Protein AF-A0A7R9Q348-F1 (afdb_monomer_lite)

pLDDT: mean 81.26, std 18.22, range [25.45, 97.25]

Foldseek 3Di:
DDADDPDDDDDDDDDQQKFQKKKKFKAADDDPDDDDDDDDPDDDDGQPRFAKDADPDQFKDQDPVDRRMIMGPGRPIDRDDYIYTDGDDPPSFKMKMWMKTHRDPVDIDTDDDPRIDIDGPPPPPPVPDDDDQDQDDPDPDDDDDDDDDDDPDDCVVCVPPQDPPPVPPDQADDKDFDFHSPDDCDDPPDDHDPQRVCCVPPSDNVVSVVVCVVVVVGTDDMD

InterPro domains:
  IPR002861 Reeler domain [PF02014] (14-122)
  IPR002861 Reeler domain [PS51019] (1-132)
  IPR002861 Reeler domain [cd08544] (8-120)
  IPR009465 Spondin, N-terminal [PF06468] (143-221)
  IPR009465 Spondin, N-terminal [PS51020] (133-223)
  IPR038678 Spondin, N-terminal domain superfamily [G3DSA:2.60.40.2130] (125-223)
  IPR042307 Reeler domain superfamily [G3DSA:2.60.40.4060] (1-124)
  IPR051418 Spondin/Thrombospondin type-1 domain-containing [PTHR11311] (10-220)

Structure (mmCIF, N/CA/C/O backbone):
data_AF-A0A7R9Q348-F1
#
_entry.id   AF-A0A7R9Q348-F1
#
loop_
_atom_site.group_PDB
_atom_site.id
_atom_site.type_symbol
_atom_site.label_atom_id
_atom_site.label_alt_id
_atom_site.label_comp_id
_atom_site.label_asym_id
_atom_site.label_entity_id
_atom_site.label_seq_id
_atom_site.pdbx_PDB_ins_code
_atom_site.Cartn_x
_atom_site.Cartn_y
_atom_site.Cartn_z
_atom_site.occupancy
_atom_site.B_iso_or_equiv
_atom_site.auth_seq_id
_atom_site.auth_comp_id
_atom_site.auth_asym_id
_atom_site.auth_atom_id
_atom_site.pdbx_PDB_model_num
ATOM 1 N N . VAL A 1 1 ? 18.815 -8.514 -20.776 1.00 39.75 1 VAL A N 1
ATOM 2 C CA . VAL A 1 1 ? 18.025 -7.292 -21.040 1.00 39.75 1 VAL A CA 1
ATOM 3 C C . VAL A 1 1 ? 17.448 -6.854 -19.715 1.00 39.75 1 VAL A C 1
ATOM 5 O O . VAL A 1 1 ? 16.708 -7.629 -19.123 1.00 39.75 1 VAL A O 1
ATOM 8 N N . VAL A 1 2 ? 17.856 -5.696 -19.201 1.00 44.56 2 VAL A N 1
ATOM 9 C CA . VAL A 1 2 ? 17.247 -5.147 -17.985 1.00 44.56 2 VAL A CA 1
ATOM 10 C C . VAL A 1 2 ? 16.119 -4.231 -18.439 1.00 44.56 2 VAL A C 1
ATOM 12 O O . VAL A 1 2 ? 16.368 -3.176 -19.017 1.00 44.56 2 VAL A O 1
ATOM 15 N N . LEU A 1 3 ? 14.882 -4.685 -18.244 1.00 40.56 3 LEU A N 1
ATOM 1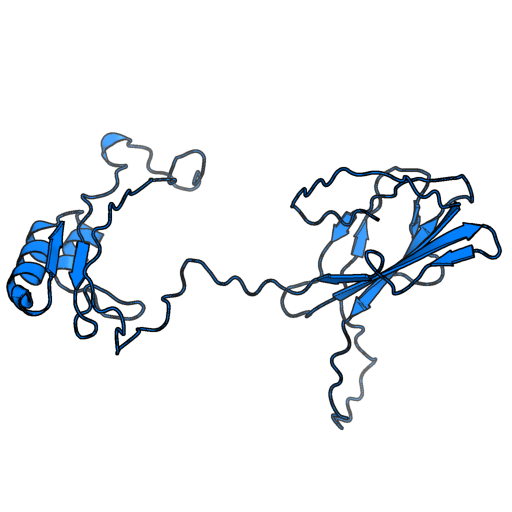6 C CA . LEU A 1 3 ? 13.692 -3.857 -18.412 1.00 40.56 3 LEU A CA 1
ATOM 17 C C . LEU A 1 3 ? 13.487 -3.119 -17.096 1.00 40.56 3 LEU A C 1
ATOM 19 O O . LEU A 1 3 ? 13.203 -3.744 -16.074 1.00 40.56 3 LEU A O 1
ATOM 23 N N . GLN A 1 4 ? 13.701 -1.811 -17.107 1.00 36.12 4 GLN A N 1
ATOM 24 C CA . GLN A 1 4 ? 13.567 -0.992 -15.914 1.00 36.12 4 GLN A CA 1
ATOM 25 C C . GLN A 1 4 ? 12.194 -0.309 -15.944 1.00 36.12 4 GLN A C 1
ATOM 27 O O . GLN A 1 4 ? 12.050 0.797 -16.453 1.00 36.12 4 GLN A O 1
ATOM 32 N N . GLY A 1 5 ? 11.178 -1.009 -15.426 1.00 38.66 5 GLY A N 1
ATOM 33 C CA . GLY A 1 5 ? 10.085 -0.338 -14.713 1.00 38.66 5 GLY A CA 1
ATOM 34 C C . GLY A 1 5 ? 10.632 0.199 -13.387 1.00 38.66 5 GLY A C 1
ATOM 35 O O . GLY A 1 5 ? 11.746 -0.167 -13.009 1.00 38.66 5 GLY A O 1
ATOM 36 N N . ASP A 1 6 ? 9.904 1.071 -12.695 1.00 40.12 6 ASP A N 1
ATOM 37 C CA . ASP A 1 6 ? 10.393 1.896 -11.572 1.00 40.12 6 ASP A CA 1
ATOM 38 C C . ASP A 1 6 ? 10.797 1.129 -10.280 1.00 40.12 6 ASP A C 1
ATOM 40 O O . ASP A 1 6 ? 10.714 1.640 -9.168 1.00 40.12 6 ASP A O 1
ATOM 44 N N . GLN A 1 7 ? 11.275 -0.113 -10.388 1.00 28.94 7 GLN A N 1
ATOM 45 C CA . GLN A 1 7 ? 11.859 -0.884 -9.299 1.00 28.94 7 GLN A CA 1
ATOM 46 C C . GLN A 1 7 ? 13.165 -1.567 -9.712 1.00 28.94 7 GLN A C 1
ATOM 48 O O . GLN A 1 7 ? 13.284 -2.263 -10.721 1.00 28.94 7 GLN A O 1
ATOM 53 N N . ARG A 1 8 ? 14.183 -1.365 -8.873 1.00 25.45 8 ARG A N 1
ATOM 54 C CA . ARG A 1 8 ? 15.543 -1.872 -9.052 1.00 25.45 8 ARG A CA 1
ATOM 55 C C . ARG A 1 8 ? 15.680 -3.210 -8.329 1.00 25.45 8 ARG A C 1
ATOM 57 O O . ARG A 1 8 ? 15.772 -3.232 -7.107 1.00 25.45 8 ARG A O 1
ATOM 64 N N . ILE A 1 9 ? 15.769 -4.313 -9.070 1.00 25.59 9 ILE A N 1
ATOM 65 C CA . ILE A 1 9 ? 16.143 -5.621 -8.511 1.00 25.59 9 ILE A CA 1
ATOM 66 C C . ILE A 1 9 ? 17.511 -6.009 -9.070 1.00 25.59 9 ILE A C 1
ATOM 68 O O . ILE A 1 9 ? 17.678 -6.181 -10.275 1.00 25.59 9 ILE A O 1
ATOM 72 N N . SER A 1 10 ? 18.506 -6.135 -8.191 1.00 26.30 10 SER A N 1
ATOM 73 C CA . SER A 1 10 ? 19.824 -6.670 -8.527 1.00 26.30 10 SER A CA 1
ATOM 74 C C . SER A 1 10 ? 19.922 -8.133 -8.098 1.00 26.30 10 SER A C 1
ATOM 76 O O . SER A 1 10 ? 19.501 -8.515 -7.008 1.00 26.30 10 SER A O 1
ATOM 78 N N . LYS A 1 11 ? 20.521 -8.966 -8.952 1.00 25.78 11 LYS A N 1
ATOM 79 C CA . LYS A 1 11 ? 20.968 -10.308 -8.575 1.00 25.78 11 LYS A CA 1
ATOM 80 C C . LYS A 1 11 ? 22.355 -10.547 -9.160 1.00 25.78 11 LYS A C 1
ATOM 82 O O . LYS A 1 11 ? 22.568 -10.364 -10.355 1.00 25.78 11 LYS A O 1
ATOM 87 N N . SER A 1 12 ? 23.301 -10.924 -8.308 1.00 35.00 12 SER A N 1
ATOM 88 C CA . SER A 1 12 ? 24.657 -11.316 -8.682 1.00 35.00 12 SER A CA 1
ATOM 89 C C . SER A 1 12 ? 24.758 -12.842 -8.763 1.00 35.00 12 SER A C 1
ATOM 91 O O . SER A 1 12 ? 24.424 -13.519 -7.795 1.00 35.00 12 SER A O 1
ATOM 93 N N . ALA A 1 13 ? 25.206 -13.371 -9.912 1.00 33.47 13 ALA A N 1
ATOM 94 C CA . ALA A 1 13 ? 26.054 -14.570 -10.040 1.00 33.47 13 ALA A CA 1
ATOM 95 C C . ALA A 1 13 ? 26.278 -14.992 -11.518 1.00 33.47 13 ALA A C 1
ATOM 97 O O . ALA A 1 13 ? 25.381 -15.498 -12.179 1.00 33.47 13 ALA A O 1
ATOM 98 N N . THR A 1 14 ? 27.523 -14.830 -11.979 1.00 44.69 14 THR A N 1
ATOM 99 C CA . THR A 1 14 ? 28.365 -15.905 -12.556 1.00 44.69 14 THR A CA 1
ATOM 100 C C . THR A 1 14 ? 28.024 -16.575 -13.905 1.00 44.69 14 THR A C 1
ATOM 102 O O . THR A 1 14 ? 28.025 -17.793 -14.000 1.00 44.69 14 THR A O 1
ATOM 105 N N . SER A 1 15 ? 27.894 -15.795 -14.978 1.00 43.28 15 SER A N 1
ATOM 106 C CA . SER A 1 15 ? 28.601 -15.955 -16.274 1.00 43.28 15 SER A CA 1
ATOM 107 C C . SER A 1 15 ? 28.107 -14.836 -17.189 1.00 43.28 15 SER A C 1
ATOM 109 O O . SER A 1 15 ? 26.921 -14.733 -17.487 1.00 43.28 15 SER A O 1
ATOM 111 N N . VAL A 1 16 ? 28.987 -13.921 -17.592 1.00 59.44 16 VAL A N 1
ATOM 112 C CA . VAL A 1 16 ? 28.556 -12.792 -18.427 1.00 59.44 16 VAL A CA 1
ATOM 113 C C . VAL A 1 16 ? 28.517 -13.257 -19.882 1.00 59.44 16 VAL A C 1
ATOM 115 O O . VAL A 1 16 ? 29.537 -13.230 -20.574 1.00 59.44 16 VAL A O 1
ATOM 118 N N . HIS A 1 17 ? 27.353 -13.735 -20.321 1.00 73.75 17 HIS A N 1
ATOM 119 C CA . HIS A 1 17 ? 27.097 -14.100 -21.713 1.00 73.75 17 HIS A CA 1
ATOM 120 C C . HIS A 1 17 ? 27.150 -12.852 -22.600 1.00 73.75 17 HIS A C 1
ATOM 122 O O . HIS A 1 17 ? 26.527 -11.832 -22.298 1.00 73.75 17 HIS A O 1
ATOM 128 N N . LYS A 1 18 ? 27.953 -12.915 -23.667 1.00 86.44 18 LYS A N 1
ATOM 129 C CA . LYS A 1 18 ? 28.172 -11.795 -24.587 1.00 86.44 18 LYS A CA 1
ATOM 130 C C . LYS A 1 18 ? 27.373 -12.005 -25.859 1.00 86.44 18 LYS A C 1
ATOM 132 O O . LYS A 1 18 ? 27.503 -13.048 -26.485 1.00 86.44 18 LYS A O 1
ATOM 137 N N . PHE A 1 19 ? 26.669 -10.974 -26.299 1.00 90.00 19 PHE A N 1
ATOM 138 C CA . PHE A 1 19 ? 25.932 -10.967 -27.559 1.00 90.00 19 PHE A CA 1
ATOM 139 C C . PHE A 1 19 ? 26.404 -9.826 -28.462 1.00 90.00 19 PHE A C 1
ATOM 141 O O . PHE A 1 19 ? 26.931 -8.819 -27.992 1.00 90.00 19 PHE A O 1
ATOM 148 N N . VAL A 1 20 ? 26.266 -9.990 -29.773 1.00 91.88 20 VAL A N 1
ATOM 149 C CA . VAL A 1 20 ? 26.643 -8.981 -30.775 1.00 91.88 20 VAL A CA 1
ATOM 150 C C . VAL A 1 20 ? 25.417 -8.276 -31.344 1.00 91.88 20 VAL A C 1
ATOM 152 O O . VAL A 1 20 ? 25.447 -7.058 -31.534 1.00 91.88 20 VAL A O 1
ATOM 155 N N . GLU A 1 21 ? 24.320 -9.009 -31.513 1.00 93.00 21 GLU A N 1
ATOM 156 C CA . GLU A 1 21 ? 23.063 -8.509 -32.069 1.00 93.00 21 GLU A CA 1
ATOM 157 C C . GLU A 1 21 ? 21.903 -8.903 -31.161 1.00 93.00 21 GLU A C 1
ATOM 159 O O . GLU A 1 21 ? 21.976 -9.882 -30.413 1.00 93.00 21 GLU A O 1
ATOM 164 N N . PHE A 1 22 ? 20.844 -8.103 -31.193 1.00 92.25 22 PHE A N 1
ATOM 165 C CA . PHE A 1 22 ? 19.619 -8.399 -30.472 1.00 92.25 22 PHE A CA 1
ATOM 166 C C . PHE A 1 22 ? 18.415 -7.753 -31.153 1.00 92.25 22 PHE A C 1
ATOM 168 O O . PHE A 1 22 ? 18.550 -6.777 -31.898 1.00 92.25 22 PHE A O 1
ATOM 175 N N . LEU A 1 23 ? 17.242 -8.286 -30.843 1.00 92.69 23 LEU A N 1
ATOM 176 C CA . LEU A 1 23 ? 15.947 -7.702 -31.149 1.00 92.69 23 LEU A CA 1
ATOM 177 C C . LEU A 1 23 ? 15.083 -7.830 -29.896 1.00 92.69 23 LEU A C 1
ATOM 179 O O . LEU A 1 23 ? 14.911 -8.934 -29.389 1.00 92.69 23 LEU A O 1
ATOM 183 N N . LEU A 1 24 ? 14.572 -6.716 -29.383 1.00 93.00 24 LEU A N 1
ATOM 184 C CA . LEU A 1 24 ? 13.618 -6.693 -28.278 1.00 93.00 24 LEU A CA 1
ATOM 185 C C . LEU A 1 24 ? 12.304 -6.120 -28.798 1.00 93.00 24 LEU A C 1
ATOM 187 O O . LEU A 1 24 ? 12.288 -5.002 -29.309 1.00 93.00 24 LEU A O 1
ATOM 191 N N . VAL A 1 25 ? 11.228 -6.885 -28.653 1.00 93.25 25 VAL A N 1
ATOM 192 C CA . VAL A 1 25 ? 9.882 -6.549 -29.130 1.00 93.25 25 VAL A CA 1
ATOM 193 C C . VAL A 1 25 ? 8.924 -6.535 -27.946 1.00 93.25 25 VAL A C 1
ATOM 195 O O . VAL A 1 25 ? 9.059 -7.366 -27.046 1.00 93.25 25 VAL A O 1
ATOM 198 N N . VAL A 1 26 ? 7.964 -5.609 -27.952 1.00 93.19 26 VAL A N 1
ATOM 199 C CA . VAL A 1 26 ? 6.818 -5.613 -27.033 1.00 93.19 26 VAL A CA 1
ATOM 200 C C . VAL A 1 26 ? 5.532 -5.850 -27.819 1.00 93.19 26 VAL A C 1
ATOM 202 O O . VAL A 1 26 ? 5.254 -5.147 -28.785 1.00 93.19 26 VAL A O 1
ATOM 205 N N . GLU A 1 27 ? 4.754 -6.854 -27.442 1.00 91.06 27 GLU A N 1
ATOM 206 C CA . GLU A 1 27 ? 3.512 -7.231 -28.127 1.00 91.06 27 GLU A CA 1
ATOM 207 C C . GLU A 1 27 ? 2.378 -7.441 -27.109 1.00 91.06 27 GLU A C 1
ATOM 209 O O . GLU A 1 27 ? 2.658 -7.686 -25.930 1.00 91.06 27 GLU A O 1
ATOM 214 N N . PRO A 1 28 ? 1.098 -7.318 -27.508 1.00 91.06 28 PRO A N 1
ATOM 215 C CA . PRO A 1 28 ? -0.005 -7.627 -26.604 1.00 91.06 28 PRO A CA 1
ATOM 216 C C . PRO A 1 28 ? 0.032 -9.115 -26.243 1.00 91.06 28 PRO A C 1
ATOM 218 O O . PRO A 1 28 ? 0.270 -9.967 -27.106 1.00 91.06 28 PRO A O 1
ATOM 221 N N . LEU A 1 29 ? -0.250 -9.455 -24.987 1.00 86.88 29 LEU A N 1
ATOM 222 C CA . LEU A 1 29 ? -0.446 -10.848 -24.615 1.00 86.88 29 LEU A CA 1
ATOM 223 C C . LEU A 1 29 ? -1.777 -11.317 -25.218 1.00 86.88 29 LEU A C 1
ATOM 225 O O . LEU A 1 29 ? -2.852 -10.971 -24.732 1.00 86.88 29 LEU A O 1
ATOM 229 N N . GLN A 1 30 ? -1.718 -12.086 -26.306 1.00 72.75 30 GLN A N 1
ATOM 230 C CA . GLN A 1 30 ? -2.906 -12.731 -26.861 1.00 72.75 30 GLN A CA 1
ATOM 231 C C . GLN A 1 30 ? -3.405 -13.790 -25.874 1.00 72.75 30 GLN A C 1
ATOM 233 O O . GLN A 1 30 ? -2.907 -14.916 -25.843 1.00 72.75 30 GLN A O 1
ATOM 238 N N . GLU A 1 31 ? -4.418 -13.450 -25.078 1.00 57.78 31 GLU A N 1
ATOM 239 C CA . GLU A 1 31 ? -5.278 -14.473 -24.495 1.00 57.78 31 GLU A CA 1
ATOM 240 C C . GLU A 1 31 ? -5.918 -15.246 -25.648 1.00 57.78 31 GLU A C 1
ATOM 242 O O . GLU A 1 31 ? -6.403 -14.655 -26.616 1.00 57.78 31 GLU A O 1
ATOM 247 N N . THR A 1 32 ? -5.925 -16.573 -25.563 1.00 43.09 32 THR A N 1
ATOM 248 C CA . THR A 1 32 ? -6.651 -17.451 -26.486 1.00 43.09 32 THR A CA 1
ATOM 249 C C . THR A 1 32 ? -8.155 -17.227 -26.306 1.00 43.09 32 THR A C 1
ATOM 251 O O . THR A 1 32 ? -8.869 -18.036 -25.722 1.00 43.09 32 THR A O 1
ATOM 254 N N . ARG A 1 33 ? -8.667 -16.091 -26.786 1.00 42.88 33 ARG A N 1
ATOM 255 C CA . ARG A 1 33 ? -10.098 -15.847 -26.890 1.00 42.88 33 ARG A CA 1
ATOM 256 C C . ARG A 1 33 ? -10.593 -16.529 -28.150 1.00 42.88 33 ARG A C 1
ATOM 258 O O . ARG A 1 33 ? -10.217 -16.180 -29.266 1.00 42.88 33 ARG A O 1
ATOM 265 N N . GLN A 1 34 ? -11.425 -17.538 -27.908 1.00 40.47 34 GLN A N 1
ATOM 266 C CA . GLN A 1 34 ? -12.356 -18.113 -28.865 1.00 40.47 34 GLN A CA 1
ATOM 267 C C . GLN A 1 34 ? -12.926 -17.028 -29.781 1.00 40.47 34 GLN A C 1
ATOM 269 O O . GLN A 1 34 ? -13.256 -15.933 -29.330 1.00 40.47 34 GLN A O 1
ATOM 274 N N . GLU A 1 35 ? -13.031 -17.380 -31.059 1.00 42.31 35 GLU A N 1
ATOM 275 C CA . GLU A 1 35 ? -13.592 -16.601 -32.159 1.00 42.31 35 GLU A CA 1
ATOM 276 C C . GLU A 1 35 ? -14.842 -15.807 -31.736 1.00 42.31 35 GLU A C 1
ATOM 278 O O . GLU A 1 35 ? -15.970 -16.302 -31.759 1.00 42.31 35 GLU A O 1
ATOM 283 N N . ALA A 1 36 ? -14.654 -14.539 -31.369 1.00 39.41 36 ALA A N 1
ATOM 284 C CA . ALA A 1 36 ? -15.747 -13.594 -31.232 1.00 39.41 36 ALA A CA 1
ATOM 285 C C . ALA A 1 36 ? -16.045 -13.020 -32.620 1.00 39.41 36 ALA A C 1
ATOM 287 O O . ALA A 1 36 ? -15.425 -12.064 -33.087 1.00 39.41 36 ALA A O 1
ATOM 288 N N . ASN A 1 37 ? -17.002 -13.655 -33.294 1.00 49.06 37 ASN A N 1
ATOM 289 C CA . ASN A 1 37 ? -17.691 -13.113 -34.457 1.00 49.06 37 ASN A CA 1
ATOM 290 C C . ASN A 1 37 ? -18.304 -11.748 -34.110 1.00 49.06 37 ASN A C 1
ATOM 292 O O . ASN A 1 37 ? -19.392 -11.685 -33.542 1.00 49.06 37 ASN A O 1
ATOM 296 N N . THR A 1 38 ? -17.664 -10.656 -34.517 1.00 44.84 38 THR A N 1
ATOM 297 C CA . THR A 1 38 ? -18.330 -9.352 -34.621 1.00 44.84 38 THR A CA 1
ATOM 298 C C . THR A 1 38 ? -17.822 -8.603 -35.842 1.00 44.84 38 THR A C 1
ATOM 300 O O . THR A 1 38 ? -16.662 -8.203 -35.913 1.00 44.84 38 THR A O 1
ATOM 303 N N . GLY A 1 39 ? -18.716 -8.421 -36.817 1.00 52.41 39 GLY A N 1
ATOM 304 C CA . GLY A 1 39 ? -18.491 -7.606 -38.005 1.00 52.41 39 GLY A CA 1
ATOM 305 C C . GLY A 1 39 ? -18.370 -6.126 -37.652 1.00 52.41 39 GLY A C 1
ATOM 306 O O . GLY A 1 39 ? -19.364 -5.403 -37.657 1.00 52.41 39 GLY A O 1
ATOM 307 N N . ALA A 1 40 ? -17.149 -5.677 -37.370 1.00 46.91 40 ALA A N 1
ATOM 308 C CA . ALA A 1 40 ? -16.819 -4.269 -37.200 1.00 46.91 40 ALA A CA 1
ATOM 309 C C . ALA A 1 40 ? -16.172 -3.726 -38.485 1.00 46.91 40 ALA A C 1
ATOM 311 O O . ALA A 1 40 ? -15.022 -4.017 -38.804 1.00 46.91 40 ALA A O 1
ATOM 312 N N . THR A 1 41 ? -16.922 -2.924 -39.242 1.00 49.91 41 THR A N 1
ATOM 313 C CA . THR A 1 41 ? -16.400 -2.083 -40.328 1.00 49.91 41 THR A CA 1
ATOM 314 C C . THR A 1 41 ? -15.683 -0.870 -39.738 1.00 49.91 41 THR A C 1
ATOM 316 O O . THR A 1 41 ? -16.289 0.173 -39.506 1.00 49.91 41 THR A O 1
ATOM 319 N N . GLY A 1 42 ? -14.385 -1.018 -39.496 1.00 55.06 42 GLY A N 1
ATOM 320 C CA . GLY A 1 42 ? -13.446 0.048 -39.149 1.00 55.06 42 GLY A CA 1
ATOM 321 C C . GLY A 1 42 ? -12.012 -0.462 -39.329 1.00 55.06 42 GLY A C 1
ATOM 322 O O . GLY A 1 42 ? -11.809 -1.678 -39.307 1.00 55.06 42 GLY A O 1
ATOM 323 N N . PRO A 1 43 ? -11.013 0.409 -39.565 1.00 50.66 43 PRO A N 1
ATOM 324 C CA . PRO A 1 43 ? -9.623 -0.031 -39.582 1.00 50.66 43 PRO A CA 1
ATOM 325 C C . PRO A 1 43 ? -9.285 -0.686 -38.230 1.00 50.66 43 PRO A C 1
ATOM 327 O O . PRO A 1 43 ? -9.720 -0.170 -37.197 1.00 50.66 43 PRO A O 1
ATOM 330 N N . PRO A 1 44 ? -8.558 -1.817 -38.213 1.00 54.38 44 PRO A N 1
ATOM 331 C CA . PRO A 1 44 ? -8.209 -2.496 -36.972 1.00 54.38 44 PRO A CA 1
ATOM 332 C C . PRO A 1 44 ? -7.420 -1.535 -36.080 1.00 54.38 44 PRO A C 1
ATOM 334 O O . PRO A 1 44 ? -6.357 -1.048 -36.465 1.00 54.38 44 PRO A O 1
ATOM 337 N N . VAL A 1 45 ? -7.967 -1.231 -34.904 1.00 60.59 45 VAL A N 1
ATOM 338 C CA . VAL A 1 45 ? -7.257 -0.472 -33.874 1.00 60.59 45 VAL A CA 1
ATOM 339 C C . VAL A 1 45 ? -6.163 -1.391 -33.344 1.00 60.59 45 VAL A C 1
ATOM 341 O O . VAL A 1 45 ? -6.460 -2.455 -32.802 1.00 60.59 45 VAL A O 1
ATOM 344 N N . LEU A 1 46 ? -4.900 -1.026 -33.571 1.00 67.00 46 LEU A N 1
ATOM 345 C CA . LEU A 1 46 ? -3.775 -1.777 -33.025 1.00 67.00 46 LEU A CA 1
ATOM 346 C C . LEU A 1 46 ? -3.790 -1.641 -31.495 1.00 67.00 46 LEU A C 1
ATOM 348 O O . LEU A 1 46 ? -3.991 -0.529 -31.001 1.00 67.00 46 LEU A O 1
ATOM 352 N N . PRO A 1 47 ? -3.597 -2.740 -30.749 1.00 77.56 47 PRO A N 1
ATOM 353 C CA . PRO A 1 47 ? -3.507 -2.680 -29.297 1.00 77.56 47 PRO A CA 1
ATOM 354 C C . PRO A 1 47 ? -2.315 -1.810 -28.883 1.00 77.56 47 PRO A C 1
ATOM 356 O O . PRO A 1 47 ? -1.218 -1.954 -29.429 1.00 77.56 47 PRO A O 1
ATOM 359 N N . ASP A 1 48 ? -2.547 -0.894 -27.942 1.00 87.31 48 ASP A N 1
ATOM 360 C CA . ASP A 1 48 ? -1.497 -0.054 -27.373 1.00 87.31 48 ASP A CA 1
ATOM 361 C C . ASP A 1 48 ? -0.623 -0.902 -26.445 1.00 87.31 48 ASP A C 1
ATOM 363 O O . ASP A 1 48 ? -1.084 -1.447 -25.446 1.00 87.31 48 ASP A O 1
ATOM 367 N N . VAL A 1 49 ? 0.649 -1.034 -26.807 1.00 91.38 49 VAL A N 1
ATOM 368 C CA . VAL A 1 49 ? 1.651 -1.818 -26.073 1.00 91.38 49 VAL A CA 1
ATOM 369 C C . VAL A 1 49 ? 2.695 -0.926 -25.401 1.00 91.38 49 VAL A C 1
ATOM 371 O O . VAL A 1 49 ? 3.727 -1.408 -24.927 1.00 91.38 49 VAL A O 1
ATOM 374 N N . GLY A 1 50 ? 2.454 0.387 -25.373 1.00 89.81 50 GLY A N 1
ATOM 375 C CA . GLY A 1 50 ? 3.409 1.374 -24.898 1.00 89.81 50 GLY A CA 1
ATOM 376 C C . GLY A 1 50 ? 4.501 1.683 -25.922 1.00 89.81 50 GLY A C 1
ATOM 377 O O . GLY A 1 50 ? 4.480 1.232 -27.069 1.00 89.81 50 GLY A O 1
ATOM 378 N N . THR A 1 51 ? 5.480 2.489 -25.512 1.00 90.88 51 THR A N 1
ATOM 379 C CA . THR A 1 51 ? 6.524 3.001 -26.415 1.00 90.88 51 THR A CA 1
ATOM 380 C C . THR A 1 51 ? 7.914 2.888 -25.808 1.00 90.88 51 THR A C 1
ATOM 382 O O . THR A 1 51 ? 8.121 3.133 -24.621 1.00 90.88 51 THR A O 1
ATOM 385 N N . PHE A 1 52 ? 8.896 2.513 -26.630 1.00 90.69 52 PHE A N 1
ATOM 386 C CA . PHE A 1 52 ? 10.295 2.530 -26.215 1.00 90.69 52 PHE A CA 1
ATOM 387 C C . PHE A 1 52 ? 10.865 3.944 -26.284 1.00 90.69 52 PHE A C 1
ATOM 389 O O . PHE A 1 52 ? 10.750 4.632 -27.298 1.00 90.69 52 PHE A O 1
ATOM 396 N N . GLN A 1 53 ? 11.560 4.335 -25.223 1.00 86.19 53 GLN A N 1
ATOM 397 C CA . GLN A 1 53 ? 12.355 5.548 -25.159 1.00 86.19 53 GLN A CA 1
ATOM 398 C C . GLN A 1 53 ? 13.824 5.163 -24.972 1.00 86.19 53 GLN A C 1
ATOM 400 O O . GLN A 1 53 ? 14.210 4.484 -24.019 1.00 86.19 53 GLN A O 1
ATOM 405 N N . LEU A 1 54 ? 14.660 5.580 -25.918 1.00 83.69 54 LEU A N 1
ATOM 406 C CA . LEU A 1 54 ? 16.087 5.290 -25.882 1.00 83.69 54 LEU A CA 1
ATOM 407 C C . LEU A 1 54 ? 16.835 6.373 -25.105 1.00 83.69 54 LEU A C 1
ATOM 409 O O . LEU A 1 54 ? 16.565 7.566 -25.254 1.00 83.69 54 LEU A O 1
ATOM 413 N N . TYR A 1 55 ? 17.809 5.951 -24.303 1.00 74.56 55 TYR A N 1
ATOM 414 C CA . TYR A 1 55 ? 18.832 6.848 -23.772 1.00 74.56 55 TYR A CA 1
ATOM 415 C C . TYR A 1 55 ? 19.801 7.251 -24.893 1.00 74.56 55 TYR A C 1
ATOM 417 O O . TYR A 1 55 ? 19.812 6.640 -25.959 1.00 74.56 55 TYR A O 1
ATOM 425 N N . SER A 1 56 ? 20.666 8.244 -24.660 1.00 64.31 56 SER A N 1
ATOM 426 C CA . SER A 1 56 ? 21.696 8.680 -25.622 1.00 64.31 56 SER A CA 1
ATOM 427 C C . SER A 1 56 ? 22.809 7.643 -25.868 1.00 64.31 56 SER A C 1
ATOM 429 O O . SER A 1 56 ? 23.929 8.011 -26.223 1.00 64.31 56 SER A O 1
ATOM 431 N N . ASP A 1 57 ? 22.546 6.364 -25.611 1.00 62.94 57 ASP A N 1
ATOM 432 C CA . ASP A 1 57 ? 23.510 5.288 -25.752 1.00 62.94 57 ASP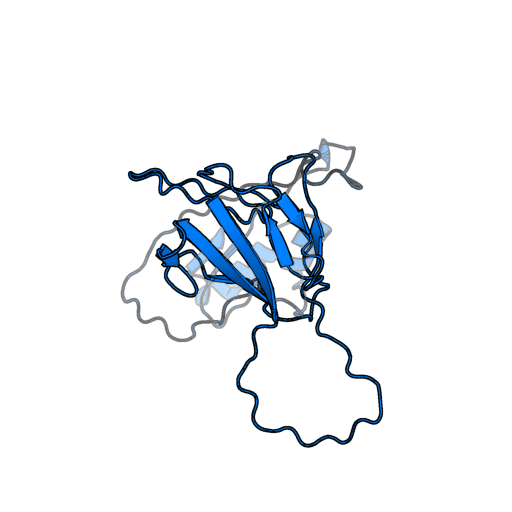 A CA 1
ATOM 433 C C . ASP A 1 57 ? 23.587 4.829 -27.215 1.00 62.94 57 ASP A C 1
ATOM 435 O O . ASP A 1 57 ? 22.596 4.476 -27.849 1.00 62.94 57 ASP A O 1
ATOM 439 N N . SER A 1 58 ? 24.799 4.842 -27.762 1.00 74.44 58 SER A N 1
ATOM 440 C CA . SER A 1 58 ? 25.088 4.618 -29.185 1.00 74.44 58 SER A CA 1
ATOM 441 C C . SER A 1 58 ? 24.882 3.173 -29.672 1.00 74.44 58 SER A C 1
ATOM 443 O O . SER A 1 58 ? 25.006 2.902 -30.868 1.00 74.44 58 SER A O 1
ATOM 445 N N . LEU A 1 59 ? 24.585 2.231 -28.771 1.00 83.31 59 LEU A N 1
ATOM 446 C CA . LEU A 1 59 ? 24.529 0.793 -29.063 1.00 83.31 59 LEU A CA 1
ATOM 447 C C . LEU A 1 59 ? 23.132 0.264 -29.421 1.00 83.31 59 LEU A C 1
ATOM 449 O O . LEU A 1 59 ? 23.041 -0.855 -29.942 1.00 83.31 59 LEU A O 1
ATOM 453 N N . VAL A 1 60 ? 22.079 1.045 -29.161 1.00 89.12 60 VAL A N 1
ATOM 454 C CA . VAL A 1 60 ? 20.671 0.670 -29.360 1.00 89.12 60 VAL A CA 1
ATOM 455 C C . VAL A 1 60 ? 19.990 1.667 -30.296 1.00 89.12 60 VAL A C 1
ATOM 457 O O . VAL A 1 60 ? 20.186 2.873 -30.173 1.00 89.12 60 VAL A O 1
ATOM 460 N N . LYS A 1 61 ? 19.154 1.170 -31.208 1.00 90.75 61 LYS A N 1
ATOM 461 C CA . LYS A 1 61 ? 18.289 1.975 -32.074 1.00 90.75 61 LYS A CA 1
ATOM 462 C C . LYS A 1 61 ? 16.877 1.392 -32.133 1.00 90.75 61 LYS A C 1
ATOM 464 O O . LYS A 1 61 ? 16.681 0.208 -31.863 1.00 90.75 61 LYS A O 1
ATOM 469 N N . LEU A 1 62 ? 15.899 2.214 -32.503 1.00 91.25 62 LEU A N 1
ATOM 470 C CA . LEU A 1 62 ? 14.570 1.721 -32.871 1.00 91.25 62 LEU A CA 1
ATOM 471 C C . LEU A 1 62 ? 14.684 0.916 -34.173 1.00 91.25 62 LEU A C 1
ATOM 473 O O . LEU A 1 62 ? 15.536 1.212 -35.014 1.00 91.25 62 LEU A O 1
ATOM 477 N N . SER A 1 63 ? 13.874 -0.131 -34.309 1.00 91.12 63 SER A N 1
ATOM 478 C CA . SER A 1 63 ? 13.825 -0.906 -35.546 1.00 91.12 63 SER A CA 1
ATOM 479 C C . SER A 1 63 ? 13.107 -0.113 -36.635 1.00 91.12 63 SER A C 1
ATOM 481 O O . SER A 1 63 ? 12.041 0.453 -36.405 1.00 91.12 63 SER A O 1
ATOM 483 N N . ASP A 1 64 ? 13.677 -0.115 -37.836 1.00 88.69 64 ASP A N 1
ATOM 484 C CA . ASP A 1 64 ? 13.069 0.504 -39.015 1.00 88.69 64 ASP A CA 1
ATOM 485 C C . ASP A 1 64 ? 11.916 -0.359 -39.579 1.00 88.69 64 ASP A C 1
ATOM 487 O O . ASP A 1 64 ? 11.091 0.123 -40.352 1.00 88.69 64 ASP A O 1
ATOM 491 N N . GLU A 1 65 ? 11.849 -1.636 -39.180 1.00 87.06 65 GLU A N 1
ATOM 492 C CA . GLU A 1 65 ? 10.866 -2.619 -39.657 1.00 87.06 65 GLU A CA 1
ATOM 493 C C . GLU A 1 65 ? 9.635 -2.724 -38.743 1.00 87.06 65 GLU A C 1
ATOM 495 O O . GLU A 1 65 ? 8.534 -2.987 -39.225 1.00 87.06 65 GLU A O 1
ATOM 500 N N . CYS A 1 66 ? 9.808 -2.494 -37.434 1.00 83.19 66 CYS A N 1
ATOM 501 C CA . CYS A 1 66 ? 8.758 -2.649 -36.422 1.00 83.19 66 CYS A CA 1
ATOM 502 C C . CYS A 1 66 ? 8.810 -1.503 -35.390 1.00 83.19 66 CYS A C 1
ATOM 504 O O . CYS A 1 66 ? 9.815 -1.369 -34.690 1.00 83.19 66 CYS A O 1
ATOM 506 N N . PRO A 1 67 ? 7.735 -0.708 -35.218 1.00 84.88 67 PRO A N 1
ATOM 507 C CA . PRO A 1 67 ? 7.739 0.471 -34.339 1.00 84.88 67 PRO A CA 1
ATOM 508 C C . PRO A 1 67 ? 7.798 0.130 -32.840 1.00 84.88 67 PRO A C 1
ATOM 510 O O . PRO A 1 67 ? 8.269 0.925 -32.032 1.00 84.88 67 PRO A O 1
ATOM 513 N N . ASN A 1 68 ? 7.345 -1.064 -32.468 1.00 90.25 68 ASN A N 1
ATOM 514 C CA . ASN A 1 68 ? 7.352 -1.630 -31.118 1.00 90.25 68 ASN A CA 1
ATOM 515 C C . ASN A 1 68 ? 8.597 -2.498 -30.856 1.00 90.25 68 ASN A C 1
ATOM 517 O O . ASN A 1 68 ? 8.551 -3.417 -30.036 1.00 90.25 68 ASN A O 1
ATOM 521 N N . ALA A 1 69 ? 9.693 -2.252 -31.579 1.00 92.75 69 ALA A N 1
ATOM 522 C CA . ALA A 1 69 ? 10.919 -3.022 -31.453 1.00 92.75 69 ALA A CA 1
ATOM 523 C C . ALA A 1 69 ? 12.171 -2.141 -31.411 1.00 92.75 69 ALA A C 1
ATOM 525 O O . ALA A 1 69 ? 12.279 -1.118 -32.090 1.00 92.75 69 ALA A O 1
ATOM 526 N N . VAL A 1 70 ? 13.160 -2.589 -30.644 1.00 93.19 70 VAL A N 1
ATOM 527 C CA . VAL A 1 70 ? 14.497 -1.994 -30.571 1.00 93.19 70 VAL A CA 1
ATOM 528 C C . VAL A 1 70 ? 15.548 -3.037 -30.926 1.00 93.19 70 VAL A C 1
ATOM 530 O O . VAL A 1 70 ? 15.413 -4.224 -30.623 1.00 93.19 70 VAL A O 1
ATOM 533 N N . THR A 1 71 ? 16.610 -2.594 -31.586 1.00 93.62 71 THR A N 1
ATOM 534 C CA . THR A 1 71 ? 17.693 -3.447 -32.071 1.00 93.62 71 THR A CA 1
ATOM 535 C C . THR A 1 71 ? 19.054 -2.777 -31.890 1.00 93.62 71 THR A C 1
ATOM 537 O O . THR A 1 71 ? 19.177 -1.663 -31.383 1.00 93.62 71 THR A O 1
ATOM 540 N N . HIS A 1 72 ? 20.107 -3.482 -32.274 1.00 91.62 72 HIS A N 1
ATOM 541 C CA . HIS A 1 72 ? 21.483 -3.031 -32.189 1.00 91.62 72 HIS A CA 1
ATOM 542 C C . HIS A 1 72 ? 21.827 -2.000 -33.280 1.00 91.62 72 HIS A C 1
ATOM 544 O O . HIS A 1 72 ? 21.367 -2.087 -34.418 1.00 91.62 72 HIS A O 1
ATOM 550 N N . THR A 1 73 ? 22.706 -1.050 -32.957 1.00 91.25 73 THR A N 1
ATOM 551 C CA . THR A 1 73 ? 23.259 -0.100 -33.945 1.00 91.25 73 THR A CA 1
ATOM 552 C C . THR A 1 73 ? 24.470 -0.678 -34.689 1.00 91.25 73 THR A C 1
ATOM 554 O O . THR A 1 73 ? 24.748 -0.309 -35.826 1.00 91.25 73 THR A O 1
ATOM 557 N N . SER A 1 74 ? 25.220 -1.581 -34.045 1.00 89.38 74 SER A N 1
ATOM 558 C CA . SER A 1 74 ? 26.404 -2.249 -34.607 1.00 89.38 74 SER A CA 1
ATOM 559 C C . SER A 1 74 ? 26.644 -3.613 -33.953 1.00 89.38 74 SER A C 1
ATOM 561 O O . SER A 1 74 ? 26.267 -3.816 -32.795 1.00 89.38 74 SER A O 1
ATOM 563 N N . SER A 1 75 ? 27.320 -4.535 -34.645 1.00 90.12 75 SER A N 1
ATOM 564 C CA . SER A 1 75 ? 27.629 -5.893 -34.151 1.00 90.12 75 SER A CA 1
ATOM 565 C C . SER A 1 75 ? 28.818 -5.940 -33.168 1.00 90.12 75 SER A C 1
ATOM 567 O O . SER A 1 75 ? 29.539 -6.933 -33.077 1.00 90.12 75 SER A O 1
ATOM 569 N N . VAL A 1 76 ? 29.064 -4.852 -32.427 1.00 90.31 76 VAL A N 1
ATOM 570 C CA . VAL A 1 76 ? 30.048 -4.816 -31.332 1.00 90.31 76 VAL A CA 1
ATOM 571 C C . VAL A 1 76 ? 29.585 -5.737 -30.201 1.00 90.31 76 VAL A C 1
ATOM 573 O O . VAL A 1 76 ? 28.394 -5.801 -29.911 1.00 90.31 76 VAL A O 1
ATOM 576 N N . SER A 1 77 ? 30.510 -6.446 -29.552 1.00 89.25 77 SER A N 1
ATOM 577 C CA . SER A 1 77 ? 30.194 -7.348 -28.437 1.00 89.25 77 SER A CA 1
ATOM 578 C C . SER A 1 77 ? 29.687 -6.579 -27.210 1.00 89.25 77 SER A C 1
ATOM 580 O O . SER A 1 77 ? 30.333 -5.638 -26.752 1.00 89.25 77 SER A O 1
ATOM 582 N N . LYS A 1 78 ? 28.537 -7.000 -26.678 1.00 87.75 78 LYS A N 1
ATOM 583 C CA . LYS A 1 78 ? 27.800 -6.397 -25.561 1.00 87.75 78 LYS A CA 1
ATOM 584 C C . LYS A 1 78 ? 27.551 -7.445 -24.483 1.00 87.75 78 LYS A C 1
ATOM 586 O O . LYS A 1 78 ? 27.504 -8.640 -24.762 1.00 87.75 78 LYS A O 1
ATOM 591 N N . VAL A 1 79 ? 27.388 -6.978 -23.253 1.00 86.25 79 VAL A N 1
ATOM 592 C CA . VAL A 1 79 ? 27.029 -7.804 -22.086 1.00 86.25 79 VAL A CA 1
ATOM 593 C C . VAL A 1 79 ? 25.649 -7.449 -21.542 1.00 86.25 79 VAL A C 1
ATOM 595 O O . VAL A 1 79 ? 24.981 -8.274 -20.929 1.00 86.25 79 VAL A O 1
ATOM 598 N N . GLU A 1 80 ? 25.211 -6.220 -21.796 1.00 85.25 80 GLU A N 1
ATOM 599 C CA . GLU A 1 80 ? 23.971 -5.652 -21.303 1.00 85.25 80 GLU A CA 1
ATOM 600 C C . GLU A 1 80 ? 23.522 -4.552 -22.265 1.00 85.25 80 GLU A C 1
ATOM 602 O O . GLU A 1 80 ? 24.345 -3.903 -22.913 1.00 85.25 80 GLU A O 1
ATOM 607 N N . ILE A 1 81 ? 22.207 -4.376 -22.352 1.00 86.00 81 ILE A N 1
ATOM 608 C CA . ILE A 1 81 ? 21.553 -3.198 -22.912 1.00 86.00 81 ILE A CA 1
ATOM 609 C C . ILE A 1 81 ? 20.422 -2.814 -21.962 1.00 86.00 81 ILE A C 1
ATOM 611 O O . ILE A 1 81 ? 19.798 -3.696 -21.353 1.00 86.00 81 ILE A O 1
ATOM 615 N N . SER A 1 82 ? 20.163 -1.517 -21.861 1.00 84.50 82 SER A N 1
ATOM 616 C CA . SER A 1 82 ? 19.056 -0.947 -21.103 1.00 84.50 82 SER A CA 1
ATOM 617 C C . SER A 1 82 ? 18.255 -0.014 -22.002 1.00 84.50 82 SER A C 1
ATOM 619 O O . SER A 1 82 ? 18.801 0.746 -22.804 1.00 84.50 82 SER A O 1
ATOM 621 N N . VAL A 1 83 ? 16.935 -0.102 -21.889 1.00 86.31 83 VAL A N 1
ATOM 622 C CA . VAL A 1 83 ? 15.991 0.763 -22.599 1.00 86.31 83 VAL A CA 1
ATOM 623 C C . VAL A 1 83 ? 14.893 1.173 -21.634 1.00 86.31 83 VAL A C 1
ATOM 625 O O . VAL A 1 83 ? 14.536 0.401 -20.742 1.00 86.31 83 VAL A O 1
ATOM 628 N N . MET A 1 84 ? 14.368 2.382 -21.809 1.00 86.56 84 MET A N 1
ATOM 629 C CA . MET A 1 84 ? 13.176 2.817 -21.097 1.00 86.56 84 MET A CA 1
ATOM 630 C C . MET A 1 84 ? 11.948 2.422 -21.917 1.00 86.56 84 MET A C 1
ATOM 632 O O . MET A 1 84 ? 11.959 2.476 -23.148 1.00 86.56 84 MET A O 1
ATOM 636 N N . TRP A 1 85 ? 10.889 2.008 -21.235 1.00 91.81 85 TRP A N 1
ATOM 637 C CA . TRP A 1 85 ? 9.597 1.734 -21.845 1.00 91.81 85 TRP A CA 1
ATOM 638 C C . TRP A 1 85 ? 8.531 2.504 -21.082 1.00 91.81 85 TRP A C 1
ATOM 640 O O . TRP A 1 85 ? 8.450 2.412 -19.858 1.00 91.81 85 TRP A O 1
ATOM 650 N N . HIS A 1 86 ? 7.746 3.285 -21.814 1.00 90.12 86 HIS A N 1
ATOM 651 C CA . HIS A 1 86 ? 6.576 3.959 -21.286 1.00 90.12 86 HIS A CA 1
ATOM 652 C C . HIS A 1 86 ? 5.375 3.038 -21.462 1.00 90.12 86 HIS A C 1
ATOM 654 O O . HIS A 1 86 ? 5.060 2.655 -22.593 1.00 90.12 86 HIS A O 1
ATOM 660 N N . SER A 1 87 ? 4.714 2.697 -20.358 1.00 88.38 87 SER A N 1
ATOM 661 C CA . SER A 1 87 ? 3.557 1.807 -20.368 1.00 88.38 87 SER A CA 1
ATOM 662 C C . SER A 1 87 ? 2.394 2.389 -21.182 1.00 88.38 87 SER A C 1
ATOM 664 O O . SER A 1 87 ? 2.284 3.618 -21.300 1.00 88.38 87 SER A O 1
ATOM 666 N N . PRO A 1 88 ? 1.525 1.530 -21.743 1.00 89.75 88 PRO A N 1
ATOM 667 C CA . PRO A 1 88 ? 0.271 1.964 -22.342 1.00 89.75 88 PRO A CA 1
ATOM 668 C C . PRO A 1 88 ? -0.679 2.532 -21.276 1.00 89.75 88 PRO A C 1
ATOM 670 O O . PRO A 1 88 ? -0.408 2.470 -20.071 1.00 89.75 88 PRO A O 1
ATOM 673 N N . ALA A 1 89 ? -1.793 3.112 -21.720 1.00 86.50 89 ALA A N 1
ATOM 674 C CA . ALA A 1 89 ? -2.829 3.596 -20.810 1.00 86.50 89 ALA A CA 1
ATOM 675 C C . ALA A 1 89 ? -3.463 2.437 -20.002 1.00 86.50 89 ALA A C 1
ATOM 677 O O . ALA A 1 89 ? -3.540 1.322 -20.523 1.00 86.50 89 ALA A O 1
ATOM 678 N N . PRO A 1 90 ? -3.967 2.684 -18.777 1.00 83.44 90 PRO A N 1
ATOM 679 C CA . PRO A 1 90 ? -4.712 1.677 -18.016 1.00 83.44 90 PRO A CA 1
ATOM 680 C C . PRO A 1 90 ? -5.904 1.111 -18.807 1.00 83.44 90 PRO A C 1
ATOM 682 O O . PRO A 1 90 ? -6.554 1.842 -19.559 1.00 83.44 90 PRO A O 1
ATOM 685 N N . GLY A 1 91 ? -6.212 -0.170 -18.619 1.00 82.00 91 GLY A N 1
ATOM 686 C CA . GLY A 1 91 ? -7.179 -0.937 -19.402 1.00 82.00 91 GLY A CA 1
ATOM 687 C C . GLY A 1 91 ? -6.648 -1.492 -20.733 1.00 82.00 91 GLY A C 1
ATOM 688 O O . GLY A 1 91 ? -7.440 -2.033 -21.506 1.00 82.00 91 GLY A O 1
ATOM 689 N N . SER A 1 92 ? -5.346 -1.376 -21.024 1.00 85.44 92 SER A N 1
ATOM 690 C CA . SER A 1 92 ? -4.736 -1.915 -22.257 1.00 85.44 92 SER A CA 1
ATOM 691 C C . SER A 1 92 ? -4.377 -3.400 -22.146 1.00 85.44 92 SER A C 1
ATOM 693 O O . SER A 1 92 ? -4.156 -4.063 -23.161 1.00 85.44 92 SER A O 1
ATOM 695 N N . GLY A 1 93 ? -4.382 -3.940 -20.923 1.00 87.00 93 GLY A N 1
ATOM 696 C CA . GLY A 1 93 ? -4.135 -5.352 -20.647 1.00 87.00 93 GLY A CA 1
ATOM 697 C C . GLY A 1 93 ? -2.649 -5.700 -20.565 1.00 87.00 93 GLY A C 1
ATOM 698 O O . GLY A 1 93 ? -1.777 -4.835 -20.490 1.00 87.00 93 GLY A O 1
ATOM 699 N N . CYS A 1 94 ? -2.348 -6.997 -20.534 1.00 90.25 94 CYS A N 1
ATOM 700 C CA . CYS A 1 94 ? -0.973 -7.464 -20.401 1.00 90.25 94 CYS A CA 1
ATOM 701 C C . CYS A 1 94 ? -0.186 -7.315 -21.707 1.00 90.25 94 CYS A C 1
ATOM 703 O O . CYS A 1 94 ? -0.672 -7.628 -22.795 1.00 90.25 94 CYS A O 1
ATOM 705 N N . VAL A 1 95 ? 1.084 -6.946 -21.579 1.00 92.69 95 VAL A N 1
ATOM 706 C CA . VAL A 1 95 ? 2.066 -6.956 -22.664 1.00 92.69 95 VAL A CA 1
ATOM 707 C C . VAL A 1 95 ? 3.128 -8.017 -22.400 1.00 92.69 95 VAL A C 1
ATOM 709 O O . VAL A 1 95 ? 3.430 -8.364 -21.255 1.00 92.69 95 VAL A O 1
ATOM 712 N N . VAL A 1 96 ? 3.732 -8.532 -23.464 1.00 92.19 96 VAL A N 1
ATOM 713 C CA . VAL A 1 96 ? 4.862 -9.452 -23.381 1.00 92.19 96 VAL A CA 1
ATOM 714 C C . VAL A 1 96 ? 6.059 -8.884 -24.127 1.00 92.19 96 VAL A C 1
ATOM 716 O O . VAL A 1 96 ? 5.985 -8.490 -25.288 1.00 92.19 96 VAL A O 1
ATOM 719 N N . PHE A 1 97 ? 7.184 -8.846 -23.424 1.00 92.94 97 PHE A N 1
ATOM 720 C CA . PHE A 1 97 ? 8.485 -8.534 -23.980 1.00 92.94 97 PHE A CA 1
ATOM 721 C C . PHE A 1 97 ? 9.153 -9.821 -24.424 1.00 92.94 97 PHE A C 1
ATOM 723 O O . PHE A 1 97 ? 9.276 -10.752 -23.625 1.00 92.94 97 PHE A O 1
ATOM 730 N N . LYS A 1 98 ? 9.630 -9.844 -25.665 1.00 92.06 98 LYS A N 1
ATOM 731 C CA . LYS A 1 98 ? 10.412 -10.944 -26.231 1.00 92.06 98 LYS A CA 1
ATOM 732 C C . LYS A 1 98 ? 11.748 -10.425 -26.723 1.00 92.06 98 LYS A C 1
ATOM 734 O O . LYS A 1 98 ? 11.809 -9.498 -27.530 1.00 92.06 98 LYS A O 1
ATOM 739 N N . ALA A 1 99 ? 12.821 -11.029 -26.234 1.00 92.25 99 ALA A N 1
ATOM 740 C CA . ALA A 1 99 ? 14.180 -10.732 -26.639 1.00 92.25 99 ALA A CA 1
ATOM 741 C C . ALA A 1 99 ? 14.759 -11.898 -27.445 1.00 92.25 99 ALA A C 1
ATOM 743 O O . ALA A 1 99 ? 14.773 -13.041 -27.000 1.00 92.25 99 ALA A O 1
ATOM 744 N N . THR A 1 100 ? 15.299 -11.587 -28.615 1.00 91.38 100 THR A N 1
ATOM 745 C CA . THR A 1 100 ? 16.201 -12.467 -29.358 1.00 91.38 100 THR A CA 1
ATOM 746 C C . THR A 1 100 ? 17.613 -11.924 -29.209 1.00 91.38 100 THR A C 1
ATOM 748 O O . THR A 1 100 ? 17.836 -10.736 -29.441 1.00 91.38 100 THR A O 1
ATOM 751 N N . VAL A 1 101 ? 18.571 -12.764 -28.822 1.00 91.56 101 VAL A N 1
ATOM 752 C CA . VAL A 1 101 ? 19.989 -12.389 -28.701 1.00 91.56 101 VAL A CA 1
ATOM 753 C C . VAL A 1 101 ? 20.855 -13.305 -29.553 1.00 91.56 101 VAL A C 1
ATOM 755 O O . VAL A 1 101 ? 20.669 -14.519 -29.564 1.00 91.56 101 VAL A O 1
ATOM 758 N N . VAL A 1 102 ? 21.819 -12.724 -30.260 1.00 91.00 102 VAL A N 1
ATOM 759 C CA . VAL A 1 102 ? 22.749 -13.439 -31.138 1.00 91.00 102 VAL A CA 1
ATOM 760 C C . VAL A 1 102 ? 24.147 -13.328 -30.545 1.00 91.00 102 VAL A C 1
ATOM 762 O O . VAL A 1 102 ? 24.710 -12.234 -30.468 1.00 91.00 102 VAL A O 1
ATOM 765 N N . GLU A 1 103 ? 24.733 -14.450 -30.130 1.00 88.44 103 GLU A N 1
ATOM 766 C CA . GLU A 1 103 ? 26.121 -14.486 -29.653 1.00 88.44 103 GLU A CA 1
ATOM 767 C C . GLU A 1 103 ? 27.107 -14.545 -30.825 1.00 88.44 103 GLU A C 1
ATOM 769 O O . GLU A 1 103 ? 28.133 -13.860 -30.828 1.00 88.44 103 GLU A O 1
ATOM 774 N N . ARG A 1 104 ? 26.788 -15.359 -31.841 1.00 85.81 104 ARG A N 1
ATOM 775 C CA . ARG A 1 104 ? 27.546 -15.546 -33.091 1.00 85.81 104 ARG A CA 1
ATOM 776 C C . ARG A 1 104 ? 26.576 -15.904 -34.221 1.00 85.81 104 ARG A C 1
ATOM 778 O O . ARG A 1 104 ? 25.451 -16.291 -33.945 1.00 85.81 104 ARG A O 1
ATOM 785 N N . LYS A 1 105 ? 27.025 -15.836 -35.481 1.00 80.56 105 LYS A N 1
ATOM 786 C CA . LYS A 1 105 ? 26.180 -16.031 -36.683 1.00 80.56 105 LYS A CA 1
ATOM 787 C C . LYS A 1 105 ? 25.260 -17.263 -36.646 1.00 80.56 105 LYS A C 1
ATOM 789 O O . LYS A 1 105 ? 24.143 -17.171 -37.131 1.00 80.56 105 LYS A O 1
ATOM 794 N N . ASP A 1 106 ? 25.700 -18.356 -36.022 1.00 86.56 106 ASP A N 1
ATOM 795 C CA . ASP A 1 106 ? 24.950 -19.620 -35.945 1.00 86.56 106 ASP A CA 1
ATOM 796 C C . ASP A 1 106 ? 24.498 -19.973 -34.512 1.00 86.56 106 ASP A C 1
ATOM 798 O O . ASP A 1 106 ? 24.187 -21.124 -34.215 1.00 86.56 106 ASP A O 1
ATOM 802 N N . MET A 1 107 ? 24.524 -19.008 -33.587 1.00 87.00 107 MET A N 1
ATOM 803 C CA . MET A 1 107 ? 24.218 -19.215 -32.169 1.00 87.00 107 MET A CA 1
ATOM 804 C C . MET A 1 107 ? 23.384 -18.049 -31.640 1.00 87.00 107 MET A C 1
ATOM 806 O O . MET A 1 107 ? 23.912 -16.971 -31.343 1.00 87.00 107 MET A O 1
ATOM 810 N N . TRP A 1 108 ? 22.080 -18.286 -31.533 1.00 87.38 108 TRP A N 1
ATOM 811 C CA . TRP A 1 108 ? 21.081 -17.321 -31.092 1.00 87.38 108 TRP A CA 1
ATOM 812 C C . TRP A 1 108 ? 20.102 -17.962 -30.102 1.00 87.38 108 TRP A C 1
ATOM 814 O O . TRP A 1 108 ? 19.944 -19.182 -30.079 1.00 87.38 108 TRP A O 1
ATOM 824 N N . TYR A 1 109 ? 19.465 -17.127 -29.283 1.00 88.31 109 TYR A N 1
ATOM 825 C CA . TYR A 1 109 ? 18.525 -17.530 -28.237 1.00 88.31 109 TYR A CA 1
ATOM 826 C C . TYR A 1 109 ? 17.274 -16.649 -28.306 1.00 88.31 109 TYR A C 1
ATOM 828 O O . TYR A 1 109 ? 17.400 -15.429 -28.444 1.00 88.31 109 TYR A O 1
ATOM 836 N N . MET A 1 110 ? 16.089 -17.252 -28.202 1.00 86.50 110 MET A N 1
ATOM 837 C CA . MET A 1 110 ? 14.789 -16.571 -28.141 1.00 86.50 110 MET A CA 1
ATOM 838 C C . MET A 1 110 ? 13.817 -17.381 -27.275 1.00 86.50 110 MET A C 1
ATOM 840 O O . MET A 1 110 ? 14.055 -18.565 -27.060 1.00 86.50 110 MET A O 1
ATOM 844 N N . ASP A 1 111 ? 12.738 -16.752 -26.806 1.00 75.38 111 ASP A N 1
ATOM 845 C CA . ASP A 1 111 ? 11.571 -17.374 -26.150 1.00 75.38 111 ASP A CA 1
ATOM 846 C C . ASP A 1 111 ? 11.821 -18.242 -24.892 1.00 75.38 111 ASP A C 1
ATOM 848 O O . ASP A 1 111 ? 10.867 -18.717 -24.277 1.00 75.38 111 ASP A O 1
ATOM 852 N N . GLU A 1 112 ? 13.068 -18.404 -24.445 1.00 74.12 112 GLU A N 1
ATOM 853 C CA . GLU A 1 112 ? 13.439 -19.228 -23.291 1.00 74.12 112 GLU A CA 1
ATOM 854 C C . GLU A 1 112 ? 13.999 -18.410 -22.113 1.00 74.12 112 GLU A C 1
ATOM 856 O O . GLU A 1 112 ? 14.753 -17.442 -22.266 1.00 74.1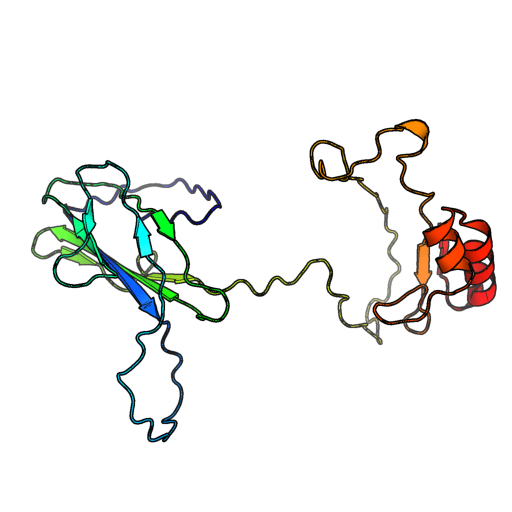2 112 GLU A O 1
ATOM 861 N N . GLY A 1 113 ? 13.666 -18.842 -20.892 1.00 73.94 113 GLY A N 1
ATOM 862 C CA . GLY A 1 113 ? 14.214 -18.289 -19.652 1.00 73.94 113 GLY A CA 1
ATOM 863 C C . GLY A 1 113 ? 13.888 -16.805 -19.445 1.00 73.94 113 GLY A C 1
ATOM 864 O O . GLY A 1 113 ? 12.736 -16.392 -19.514 1.00 73.94 113 GLY A O 1
ATOM 865 N N . GLY A 1 114 ? 14.913 -15.996 -19.155 1.00 78.00 114 GLY A N 1
ATOM 866 C CA . GLY A 1 114 ? 14.786 -14.553 -18.898 1.00 78.00 114 GLY A CA 1
ATOM 867 C C . GLY A 1 114 ? 14.683 -13.672 -20.150 1.00 78.00 114 GLY A C 1
ATOM 868 O O . GLY A 1 114 ? 14.822 -12.454 -20.035 1.00 78.00 114 GLY A O 1
ATOM 869 N N . LEU A 1 115 ? 14.507 -14.265 -21.335 1.00 85.31 115 LEU A N 1
ATOM 870 C CA . LEU A 1 115 ? 14.335 -13.537 -22.596 1.00 85.31 115 LEU A CA 1
ATOM 871 C C . LEU A 1 115 ? 12.869 -13.211 -22.910 1.00 85.31 115 LEU A C 1
ATOM 873 O O . LEU A 1 115 ? 12.616 -12.399 -23.797 1.00 85.31 115 LEU A O 1
ATOM 877 N N . THR A 1 116 ? 11.929 -13.771 -22.149 1.00 87.62 116 THR A N 1
ATOM 878 C CA . THR A 1 116 ? 10.507 -13.434 -22.227 1.00 87.62 116 THR A CA 1
ATOM 879 C C . THR A 1 116 ? 10.038 -12.887 -20.888 1.00 87.62 116 THR A C 1
ATOM 881 O O . THR A 1 116 ? 10.283 -13.492 -19.842 1.00 87.62 116 THR A O 1
ATOM 884 N N . LYS A 1 117 ? 9.350 -11.744 -20.892 1.00 88.44 117 LYS A N 1
ATOM 885 C CA . LYS A 1 117 ? 8.781 -11.157 -19.675 1.00 88.44 117 LYS A CA 1
ATOM 886 C C . LYS A 1 117 ? 7.384 -10.626 -19.946 1.00 88.44 117 LYS A C 1
ATOM 888 O O . LYS A 1 117 ? 7.210 -9.729 -20.761 1.00 88.44 117 LYS A O 1
ATOM 893 N N . VAL A 1 118 ? 6.407 -11.164 -19.228 1.00 90.50 118 VAL A N 1
ATOM 894 C CA . VAL A 1 118 ? 5.041 -10.636 -19.211 1.00 90.50 118 VAL A CA 1
ATOM 895 C C . VAL A 1 118 ? 4.950 -9.546 -18.146 1.00 90.50 118 VAL A C 1
ATOM 897 O O . VAL A 1 118 ? 5.468 -9.722 -17.037 1.00 90.50 118 VAL A O 1
ATOM 900 N N . ILE A 1 119 ? 4.322 -8.429 -18.505 1.00 89.19 119 ILE A N 1
ATOM 901 C CA . ILE A 1 119 ? 3.953 -7.340 -17.603 1.00 89.19 119 ILE A CA 1
ATOM 902 C C . ILE A 1 119 ? 2.456 -7.109 -17.782 1.00 89.19 119 ILE A C 1
ATOM 904 O O . ILE A 1 119 ? 1.994 -6.861 -18.893 1.00 89.19 119 ILE A O 1
ATOM 908 N N . CYS A 1 120 ? 1.713 -7.215 -16.691 1.00 89.00 120 CYS A N 1
ATOM 909 C CA . CYS A 1 120 ? 0.294 -6.898 -16.642 1.00 89.00 120 CYS A CA 1
ATOM 910 C C . CYS A 1 120 ? 0.096 -5.605 -15.867 1.00 89.00 120 CYS A C 1
ATOM 912 O O . CYS A 1 120 ? 0.981 -5.188 -15.116 1.00 89.00 120 CYS A O 1
ATOM 914 N N . GLU A 1 121 ? -1.070 -4.995 -16.042 1.00 83.38 121 GLU A N 1
ATOM 915 C CA . GLU A 1 121 ? -1.560 -4.044 -15.055 1.00 83.38 121 GLU A CA 1
ATOM 916 C C . GLU A 1 121 ? -1.573 -4.765 -13.710 1.00 83.38 121 GLU A C 1
ATOM 918 O O . GLU A 1 121 ? -2.155 -5.844 -13.583 1.00 83.38 121 GLU A O 1
ATOM 923 N N . GLU A 1 122 ? -0.844 -4.222 -12.738 1.00 71.12 122 GLU A N 1
ATOM 924 C CA . GLU A 1 122 ? -1.019 -4.658 -11.365 1.00 71.12 122 GLU A CA 1
ATOM 925 C C . GLU A 1 122 ? -2.445 -4.259 -10.998 1.00 71.12 122 GLU A C 1
ATOM 927 O O . GLU A 1 122 ? -2.758 -3.071 -10.886 1.00 71.12 122 GLU A O 1
ATOM 932 N N . GLU A 1 123 ? -3.324 -5.252 -10.842 1.00 57.78 123 GLU A N 1
ATOM 933 C CA . GLU A 1 123 ? -4.418 -5.098 -9.900 1.00 57.78 123 GLU A CA 1
ATOM 934 C C . GLU A 1 123 ? -3.713 -4.763 -8.598 1.00 57.78 123 GLU A C 1
ATOM 936 O O . GLU A 1 123 ? -3.041 -5.604 -7.998 1.00 57.78 123 GLU A O 1
ATOM 941 N N . SER A 1 124 ? -3.745 -3.491 -8.212 1.00 51.25 124 SER A N 1
ATOM 942 C CA . SER A 1 124 ? -3.479 -3.174 -6.833 1.00 51.25 124 SER A CA 1
ATOM 943 C C . SER A 1 124 ? -4.508 -3.996 -6.067 1.00 51.25 124 SER A C 1
ATOM 945 O O . SER A 1 124 ? -5.668 -3.591 -5.997 1.00 51.25 124 SER A O 1
ATOM 947 N N . GLU A 1 125 ? -4.094 -5.126 -5.489 1.00 45.41 125 GLU A N 1
ATOM 948 C CA . GLU A 1 125 ? -4.535 -5.460 -4.145 1.00 45.41 125 GLU A CA 1
ATOM 949 C C . GLU A 1 125 ? -4.210 -4.198 -3.361 1.00 45.41 125 GLU A C 1
ATOM 951 O O . GLU A 1 125 ? -3.085 -3.972 -2.904 1.00 45.41 125 GLU A O 1
ATOM 956 N N . SER A 1 126 ? -5.144 -3.251 -3.380 1.00 45.34 126 SER A N 1
ATOM 957 C CA . SER A 1 126 ? -5.012 -2.089 -2.551 1.00 45.34 126 SER A CA 1
ATOM 958 C C . SER A 1 126 ? -4.902 -2.696 -1.163 1.00 45.34 126 SER A C 1
ATOM 960 O O . SER A 1 126 ? -5.765 -3.468 -0.751 1.00 45.34 126 SER A O 1
ATOM 962 N N . ASN A 1 127 ? -3.838 -2.379 -0.430 1.00 51.84 127 ASN A N 1
ATOM 963 C CA . ASN A 1 127 ? -3.770 -2.706 0.998 1.00 51.84 127 ASN A CA 1
ATOM 964 C C . ASN A 1 127 ? -4.965 -2.104 1.783 1.00 51.84 127 ASN A C 1
ATOM 966 O O . ASN A 1 127 ? -5.059 -2.282 2.994 1.00 51.84 127 ASN A O 1
ATOM 970 N N . ASP A 1 128 ? -5.853 -1.383 1.094 1.00 54.75 1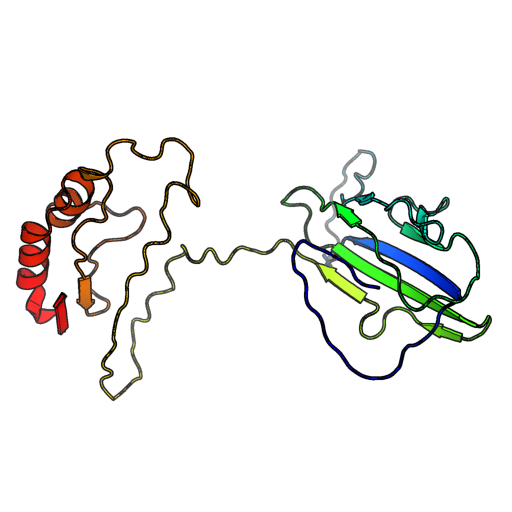28 ASP A N 1
ATOM 971 C CA . ASP A 1 128 ? -7.063 -0.738 1.561 1.00 54.75 128 ASP A CA 1
ATOM 972 C C . ASP A 1 128 ? -8.334 -1.594 1.368 1.00 54.75 128 ASP A C 1
ATOM 974 O O . ASP A 1 128 ? -9.387 -1.216 1.890 1.00 54.75 128 ASP A O 1
ATOM 978 N N . GLU A 1 129 ? -8.276 -2.733 0.661 1.00 62.72 129 GLU A N 1
ATOM 979 C CA . GLU A 1 129 ? -9.419 -3.645 0.527 1.00 62.72 129 GLU A CA 1
ATOM 980 C C . GLU A 1 129 ? -9.573 -4.530 1.770 1.00 62.72 129 GLU A C 1
ATOM 982 O O . GLU A 1 129 ? -8.639 -5.185 2.237 1.00 62.72 129 GLU A O 1
ATOM 987 N N . GLN A 1 130 ? -10.782 -4.529 2.338 1.00 64.50 130 GLN A N 1
ATOM 988 C CA . GLN A 1 130 ? -11.108 -5.347 3.500 1.00 64.50 130 GLN A CA 1
ATOM 989 C C . GLN A 1 130 ? -11.105 -6.831 3.091 1.00 64.50 130 GLN A C 1
ATOM 991 O O . GLN A 1 130 ? -11.899 -7.202 2.226 1.00 64.50 130 GLN A O 1
ATOM 996 N N . PRO A 1 131 ? -10.269 -7.690 3.707 1.00 70.81 131 PRO A N 1
ATOM 997 C CA . PRO A 1 131 ? -10.250 -9.111 3.383 1.00 70.81 131 PRO A CA 1
ATOM 998 C C . PRO A 1 131 ? -11.571 -9.784 3.769 1.00 70.81 131 PRO A C 1
ATOM 1000 O O . PRO A 1 131 ? -12.262 -9.344 4.696 1.00 70.81 131 PRO A O 1
ATOM 1003 N N . ASP A 1 132 ? -11.885 -10.888 3.089 1.00 77.69 132 ASP A N 1
ATOM 1004 C CA . ASP A 1 132 ? -13.080 -11.680 3.368 1.00 77.69 132 ASP A CA 1
ATOM 1005 C C . ASP A 1 132 ? -13.134 -12.120 4.838 1.00 77.69 132 ASP A C 1
ATOM 1007 O O . ASP A 1 132 ? -12.154 -12.586 5.431 1.00 77.69 132 ASP A O 1
ATOM 1011 N N . ILE A 1 133 ? -14.316 -11.985 5.440 1.00 78.00 133 ILE A N 1
ATOM 1012 C CA . ILE A 1 133 ? -14.545 -12.383 6.828 1.00 78.00 133 ILE A CA 1
ATOM 1013 C C . ILE A 1 133 ? -14.542 -13.910 6.913 1.00 78.00 133 ILE A C 1
ATOM 1015 O O . ILE A 1 133 ? -15.408 -14.584 6.357 1.00 78.00 133 ILE A O 1
ATOM 1019 N N . ILE A 1 134 ? -13.600 -14.458 7.677 1.00 80.44 134 ILE A N 1
ATOM 1020 C CA . ILE A 1 134 ? -13.554 -15.886 7.991 1.00 80.44 134 ILE A CA 1
ATOM 1021 C C . ILE A 1 134 ? -14.560 -16.162 9.118 1.00 80.44 134 ILE A C 1
ATOM 1023 O O . ILE A 1 134 ? -14.304 -15.832 10.276 1.00 80.44 134 ILE A O 1
ATOM 1027 N N . GLU A 1 135 ? -15.713 -16.753 8.790 1.00 78.38 135 GLU A N 1
ATOM 1028 C CA . GLU A 1 135 ? -16.754 -17.066 9.787 1.00 78.38 135 GLU A CA 1
ATOM 1029 C C . GLU A 1 135 ? -16.355 -18.209 10.735 1.00 78.38 135 GLU A C 1
ATOM 1031 O O . GLU A 1 135 ? -16.692 -18.174 11.920 1.00 78.38 135 GLU A O 1
ATOM 1036 N N . GLU A 1 136 ? -15.612 -19.205 10.242 1.00 82.00 136 GLU A N 1
ATOM 1037 C CA . GLU A 1 136 ? -15.203 -20.377 11.020 1.00 82.00 136 GLU A CA 1
ATOM 1038 C C . GLU A 1 136 ? -13.686 -20.394 11.240 1.00 82.00 136 GLU A C 1
ATOM 1040 O O . GLU A 1 136 ? -12.892 -20.602 10.323 1.00 82.00 136 GLU A O 1
ATOM 1045 N N . CYS A 1 137 ? -13.274 -20.180 12.490 1.00 84.44 137 CYS A N 1
ATOM 1046 C CA . CYS A 1 137 ? -11.877 -20.276 12.891 1.00 84.44 137 CYS A CA 1
ATOM 1047 C C . CYS A 1 137 ? -11.537 -21.725 13.267 1.00 84.44 137 CYS A C 1
ATOM 1049 O O . CYS A 1 137 ? -12.101 -22.273 14.212 1.00 84.44 137 CYS A O 1
ATOM 1051 N N . CYS A 1 138 ? -10.585 -22.340 12.560 1.00 88.94 138 CYS A N 1
ATOM 1052 C CA . CYS A 1 138 ? -10.104 -23.695 12.857 1.00 88.94 138 CYS A CA 1
ATOM 1053 C C . CYS A 1 138 ? -8.955 -23.737 13.881 1.00 88.94 138 CYS A C 1
ATOM 1055 O O . CYS A 1 138 ? -8.475 -24.819 14.226 1.00 88.94 138 CYS A O 1
ATOM 1057 N N . ALA A 1 139 ? -8.493 -22.579 14.365 1.00 89.62 139 ALA A N 1
ATOM 1058 C CA . ALA A 1 139 ? -7.450 -22.511 15.379 1.00 89.62 139 ALA A CA 1
ATOM 1059 C C . ALA A 1 139 ? -8.015 -22.899 16.753 1.00 89.62 139 ALA A C 1
ATOM 1061 O O . ALA A 1 139 ? -9.028 -22.364 17.199 1.00 89.62 139 ALA A O 1
ATOM 1062 N N . CYS A 1 140 ? -7.348 -23.831 17.431 1.00 91.19 140 CYS A N 1
ATOM 1063 C CA . CYS A 1 140 ? -7.769 -24.312 18.749 1.00 91.19 140 CYS A CA 1
ATOM 1064 C C . CYS A 1 140 ? -7.198 -23.482 19.906 1.00 91.19 140 CYS A C 1
ATOM 1066 O O . CYS A 1 140 ? -7.744 -23.516 21.007 1.00 91.19 140 CYS A O 1
ATOM 1068 N N . ASP A 1 141 ? -6.106 -22.760 19.651 1.00 91.25 141 ASP A N 1
ATOM 1069 C CA . ASP A 1 141 ? -5.331 -22.049 20.661 1.00 91.25 141 ASP A CA 1
ATOM 1070 C C . ASP A 1 141 ? -5.449 -20.531 20.509 1.00 91.25 141 ASP A C 1
ATOM 1072 O O . ASP A 1 141 ? -5.739 -19.987 19.442 1.00 91.25 141 ASP A O 1
ATOM 1076 N N . GLU A 1 142 ? -5.181 -19.833 21.606 1.00 90.62 142 GLU A N 1
ATOM 1077 C CA . GLU A 1 142 ? -5.239 -18.381 21.677 1.00 90.62 142 GLU A CA 1
ATOM 1078 C C . GLU A 1 142 ? -3.858 -17.772 21.423 1.00 90.62 142 GLU A C 1
ATOM 1080 O O . GLU A 1 142 ? -2.857 -18.192 22.007 1.00 90.62 142 GLU A O 1
ATOM 1085 N N . ALA A 1 143 ? -3.812 -16.725 20.603 1.00 91.81 143 ALA A N 1
ATOM 1086 C CA . ALA A 1 143 ? -2.604 -15.951 20.352 1.00 91.81 143 ALA A CA 1
ATOM 1087 C C . ALA A 1 143 ? -2.707 -14.555 20.979 1.00 91.81 143 ALA A C 1
ATOM 1089 O O . ALA A 1 143 ? -3.786 -13.966 21.078 1.00 91.81 143 ALA A O 1
ATOM 1090 N N . LYS A 1 144 ? -1.560 -14.019 21.400 1.00 92.94 144 LYS A N 1
ATOM 1091 C CA . LYS A 1 144 ? -1.420 -12.630 21.844 1.00 92.94 144 LYS A CA 1
ATOM 1092 C C . LYS A 1 144 ? -0.659 -11.857 20.782 1.00 92.94 144 LYS A C 1
ATOM 1094 O O . LYS A 1 144 ? 0.373 -12.329 20.313 1.00 92.94 144 LYS A O 1
ATOM 1099 N N . TYR A 1 145 ? -1.160 -10.675 20.459 1.00 91.38 145 TYR A N 1
ATOM 1100 C CA . TYR A 1 145 ? -0.575 -9.793 19.461 1.00 91.38 145 TYR A CA 1
ATOM 1101 C C . TYR A 1 145 ? -0.149 -8.483 20.109 1.00 91.38 145 TYR A C 1
ATOM 1103 O O . TYR A 1 145 ? -0.794 -7.998 21.040 1.00 91.38 145 TYR A O 1
ATOM 1111 N N . GLU A 1 146 ? 0.934 -7.921 19.591 1.00 92.62 146 GLU A N 1
ATOM 1112 C CA . GLU A 1 146 ? 1.335 -6.544 19.836 1.00 92.62 146 GLU A CA 1
ATOM 1113 C C . GLU A 1 146 ? 1.012 -5.743 18.577 1.00 92.62 146 GLU A C 1
ATOM 1115 O O . GLU A 1 146 ? 1.388 -6.134 17.473 1.00 92.62 146 GLU A O 1
ATOM 1120 N N . VAL A 1 147 ? 0.276 -4.646 18.743 1.00 90.31 147 VAL A N 1
ATOM 1121 C CA . VAL A 1 147 ? -0.107 -3.760 17.644 1.00 90.31 147 VAL A CA 1
ATOM 1122 C C . VAL A 1 147 ? 0.683 -2.471 17.793 1.00 90.31 147 VAL A C 1
ATOM 1124 O O . VAL A 1 147 ? 0.599 -1.800 18.820 1.00 90.31 147 VAL A O 1
ATOM 1127 N N . THR A 1 148 ? 1.461 -2.127 16.771 1.00 92.94 148 THR A N 1
ATOM 1128 C CA . THR A 1 148 ? 2.208 -0.868 16.705 1.00 92.94 148 THR A CA 1
ATOM 1129 C C . THR A 1 148 ? 1.645 -0.017 15.579 1.00 92.94 148 THR A C 1
ATOM 1131 O O . THR A 1 148 ? 1.574 -0.465 14.438 1.00 92.94 148 THR A O 1
ATOM 1134 N N . PHE A 1 149 ? 1.253 1.213 15.900 1.00 92.94 149 PHE A N 1
ATOM 1135 C CA . PHE A 1 149 ? 0.844 2.199 14.909 1.00 92.94 149 PHE A CA 1
ATOM 1136 C C . PHE A 1 149 ? 2.020 3.110 14.567 1.00 92.94 149 PHE A C 1
ATOM 1138 O O . PHE A 1 149 ? 2.533 3.825 15.430 1.00 92.94 149 PHE A O 1
ATOM 1145 N N . GLU A 1 150 ? 2.426 3.096 13.301 1.00 94.25 150 GLU A N 1
ATOM 1146 C CA . GLU A 1 150 ? 3.467 3.971 12.770 1.00 94.25 150 GLU A CA 1
ATOM 1147 C C . GLU A 1 150 ? 2.846 5.026 11.847 1.00 94.25 150 GLU A C 1
ATOM 1149 O O . GLU A 1 150 ? 2.379 4.740 10.745 1.00 94.25 150 GLU A O 1
ATOM 1154 N N . GLY A 1 151 ? 2.831 6.277 12.307 1.00 91.50 151 GLY A N 1
ATOM 1155 C CA . GLY A 1 151 ? 2.309 7.393 11.528 1.00 91.50 151 GLY A CA 1
ATOM 1156 C C . GLY A 1 151 ? 3.296 7.846 10.451 1.00 91.50 151 GLY A C 1
ATOM 1157 O O . GLY A 1 151 ? 4.236 8.579 10.745 1.00 91.50 151 GLY A O 1
ATOM 1158 N N . LEU A 1 152 ? 3.044 7.485 9.191 1.00 91.94 152 LEU A N 1
ATOM 1159 C CA . LEU A 1 152 ? 3.839 7.942 8.037 1.00 91.94 152 LEU A CA 1
ATOM 1160 C C . LEU A 1 152 ? 3.378 9.302 7.473 1.00 91.94 152 LEU A C 1
ATOM 1162 O O . LEU A 1 152 ? 3.995 9.851 6.554 1.00 91.94 152 LEU A O 1
ATOM 1166 N N . TRP A 1 153 ? 2.292 9.866 8.008 1.00 92.56 153 TRP A N 1
ATOM 1167 C CA . TRP A 1 153 ? 1.751 11.165 7.606 1.00 92.56 153 TRP A CA 1
ATOM 1168 C C . TRP A 1 153 ? 2.613 12.315 8.137 1.00 92.56 153 TRP A C 1
ATOM 1170 O O . TRP A 1 153 ? 2.748 12.524 9.341 1.00 92.56 15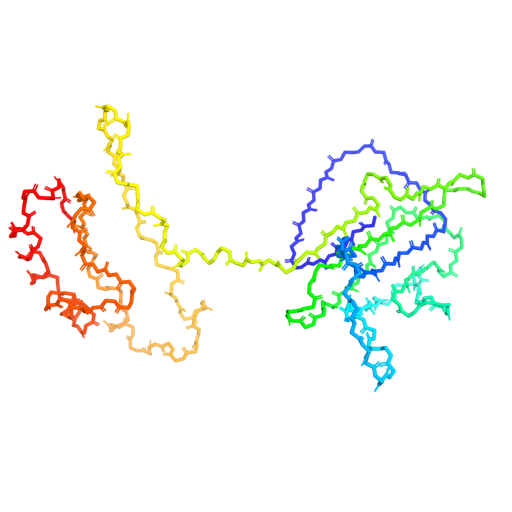3 TRP A O 1
ATOM 1180 N N . SER A 1 154 ? 3.211 13.082 7.226 1.00 90.44 154 SER A N 1
ATOM 1181 C CA . SER A 1 154 ? 4.079 14.210 7.557 1.00 90.44 154 SER A CA 1
ATOM 1182 C C . SER A 1 154 ? 4.026 15.281 6.472 1.00 90.44 154 SER A C 1
ATOM 1184 O O . SER A 1 154 ? 3.636 15.009 5.338 1.00 90.44 154 SER A O 1
ATOM 1186 N N . LYS A 1 155 ? 4.536 16.480 6.776 1.00 91.00 155 LYS A N 1
ATOM 1187 C CA . LYS A 1 155 ? 4.688 17.561 5.786 1.00 91.00 155 LYS A CA 1
ATOM 1188 C C . LYS A 1 155 ? 5.564 17.190 4.580 1.00 91.00 155 LYS A C 1
ATOM 1190 O O . LYS A 1 155 ? 5.530 17.892 3.578 1.00 91.00 155 LYS A O 1
ATOM 1195 N N . TYR A 1 156 ? 6.400 16.155 4.699 1.00 92.12 156 TYR A N 1
ATOM 1196 C CA . TYR A 1 156 ? 7.293 15.704 3.630 1.00 92.12 156 TYR A CA 1
ATOM 1197 C C . TYR A 1 156 ? 6.634 14.633 2.760 1.00 92.12 156 TYR A C 1
ATOM 1199 O O . TYR A 1 156 ? 6.784 14.668 1.544 1.00 92.12 156 TYR A O 1
ATOM 1207 N N . THR A 1 157 ? 5.898 13.704 3.378 1.00 92.19 157 THR A N 1
ATOM 1208 C CA . THR A 1 157 ? 5.196 12.621 2.672 1.00 92.19 157 THR A CA 1
ATOM 1209 C C . THR A 1 157 ? 3.873 13.093 2.069 1.00 92.19 157 THR A C 1
ATOM 1211 O O . THR A 1 157 ? 3.492 12.633 1.002 1.00 92.19 157 THR A O 1
ATOM 1214 N N . HIS A 1 158 ? 3.199 14.051 2.714 1.00 92.69 158 HIS A N 1
ATOM 1215 C CA . HIS A 1 158 ? 1.900 14.594 2.311 1.00 92.69 158 HIS A CA 1
ATOM 1216 C C . HIS A 1 158 ? 1.917 16.133 2.386 1.00 92.69 158 HIS A C 1
ATOM 1218 O O . HIS A 1 158 ? 1.320 16.721 3.287 1.00 92.69 158 HIS A O 1
ATOM 1224 N N . PRO A 1 159 ? 2.635 16.816 1.472 1.00 92.88 159 PRO A N 1
ATOM 1225 C CA . PRO A 1 159 ? 2.888 18.258 1.570 1.00 92.88 159 PRO A CA 1
ATOM 1226 C C . PRO A 1 159 ? 1.677 19.138 1.234 1.00 92.88 159 PRO A C 1
ATOM 1228 O O . PRO A 1 159 ? 1.616 20.293 1.656 1.00 92.88 159 PRO A O 1
ATOM 1231 N N . LYS A 1 160 ? 0.730 18.627 0.443 1.00 94.06 160 LYS A N 1
ATOM 1232 C CA . LYS A 1 160 ? -0.431 19.391 -0.017 1.00 94.06 160 LYS A CA 1
ATOM 1233 C C . LYS A 1 160 ? -1.402 19.625 1.142 1.00 94.06 160 LYS A C 1
ATOM 1235 O O . LYS A 1 160 ? -1.841 18.666 1.765 1.00 94.06 160 LYS A O 1
ATOM 1240 N N . ASP A 1 161 ? -1.724 20.893 1.400 1.00 91.12 161 ASP A N 1
ATOM 1241 C CA . ASP A 1 161 ? -2.660 21.336 2.445 1.00 91.12 161 ASP A CA 1
ATOM 1242 C C . ASP A 1 161 ? -2.349 20.777 3.848 1.00 91.12 161 ASP A C 1
ATOM 1244 O O . ASP A 1 161 ? -3.231 20.647 4.698 1.00 91.12 161 ASP A O 1
ATOM 1248 N N . PHE A 1 162 ? -1.072 20.468 4.113 1.00 91.38 162 PHE A N 1
ATOM 1249 C CA . PHE A 1 162 ? -0.648 19.983 5.420 1.00 91.38 162 PHE A CA 1
ATOM 1250 C C . PHE A 1 162 ? -0.903 21.062 6.486 1.00 91.38 162 PHE A C 1
ATOM 1252 O O . PHE A 1 162 ? -0.521 22.222 6.275 1.00 91.38 162 PHE A O 1
ATOM 1259 N N . PRO A 1 163 ? -1.505 20.730 7.644 1.00 92.38 163 PRO A N 1
ATOM 1260 C CA . PRO A 1 163 ? -1.886 21.754 8.603 1.00 92.38 163 PRO A CA 1
ATOM 1261 C C . PRO A 1 163 ? -0.657 22.493 9.150 1.00 92.38 163 PRO A C 1
ATOM 1263 O O . PRO A 1 163 ? 0.291 21.891 9.658 1.00 92.38 163 PRO A O 1
ATOM 1266 N N . ALA A 1 164 ? -0.679 23.826 9.054 1.00 89.44 164 ALA A N 1
ATOM 1267 C CA . ALA A 1 164 ? 0.439 24.674 9.470 1.00 89.44 164 ALA A CA 1
ATOM 1268 C C . ALA A 1 164 ? 0.592 24.756 10.999 1.00 89.44 164 ALA A C 1
ATOM 1270 O O . ALA A 1 164 ? 1.692 24.987 11.505 1.00 89.44 164 ALA A O 1
ATOM 1271 N N . ASN A 1 165 ? -0.508 24.582 11.740 1.00 90.62 165 ASN A N 1
ATOM 1272 C CA . ASN A 1 165 ? -0.482 24.588 13.196 1.00 90.62 165 ASN A CA 1
ATOM 1273 C C . ASN A 1 165 ? -0.092 23.208 13.727 1.00 90.62 165 ASN A C 1
ATOM 1275 O O . ASN A 1 165 ? -0.949 22.359 13.947 1.00 90.62 165 ASN A O 1
ATOM 1279 N N . PHE A 1 166 ? 1.200 23.038 13.999 1.00 83.19 166 PHE A N 1
ATOM 1280 C CA . PHE A 1 166 ? 1.760 21.800 14.537 1.00 83.19 166 PHE A CA 1
ATOM 1281 C C . PHE A 1 166 ? 1.047 21.289 15.802 1.00 83.19 166 PHE A C 1
ATOM 1283 O O . PHE A 1 166 ? 0.971 20.086 16.003 1.00 83.19 166 PHE A O 1
ATOM 1290 N N . TRP A 1 167 ? 0.481 22.174 16.631 1.00 83.69 167 TRP A N 1
ATOM 1291 C CA . TRP A 1 167 ? -0.216 21.779 17.863 1.00 83.69 167 TRP A CA 1
ATOM 1292 C C . TRP A 1 167 ? -1.572 21.108 17.622 1.00 83.69 167 TRP A C 1
ATOM 1294 O O . TRP A 1 167 ? -2.059 20.410 18.503 1.00 83.69 167 TRP A O 1
ATOM 1304 N N . LEU A 1 168 ? -2.185 21.337 16.458 1.00 83.62 168 LEU A N 1
ATOM 1305 C CA . LEU A 1 168 ? -3.441 20.697 16.051 1.00 83.62 168 LEU A CA 1
ATOM 1306 C C . LEU A 1 168 ? -3.203 19.500 15.121 1.00 83.62 168 LEU A C 1
ATOM 1308 O O . LEU A 1 168 ? -4.129 18.744 14.842 1.00 83.62 168 LEU A O 1
ATOM 1312 N N . THR A 1 169 ? -1.977 19.333 14.623 1.00 90.75 169 THR A N 1
ATOM 1313 C CA . THR A 1 169 ? -1.606 18.233 13.735 1.00 90.75 169 THR A CA 1
ATOM 1314 C C . THR A 1 169 ? -1.221 17.013 14.559 1.00 90.75 169 THR A C 1
ATOM 1316 O O . THR A 1 169 ? -0.064 16.844 14.939 1.00 90.75 169 THR A O 1
ATOM 1319 N N . HIS A 1 170 ? -2.190 16.148 14.826 1.00 90.88 170 HIS A N 1
ATOM 1320 C CA . HIS A 1 170 ? -1.965 14.911 15.562 1.00 90.88 170 HIS A CA 1
ATOM 1321 C C . HIS A 1 170 ? -2.839 13.780 15.019 1.00 90.88 170 HIS A C 1
ATOM 1323 O O . HIS A 1 170 ? -3.870 14.021 14.388 1.00 90.88 170 HIS A O 1
ATOM 1329 N N . PHE A 1 171 ? -2.473 12.549 15.349 1.00 92.75 171 PHE A N 1
ATOM 1330 C CA . PHE A 1 171 ? -3.429 11.449 15.354 1.00 92.75 171 PHE A CA 1
ATOM 1331 C C . PHE A 1 171 ? -4.224 11.494 16.656 1.00 92.75 171 PHE A C 1
ATOM 1333 O O . PHE A 1 171 ? -3.678 11.866 17.696 1.00 92.75 171 PHE A O 1
ATOM 1340 N N . SER A 1 172 ? -5.511 11.155 16.593 1.00 92.94 172 SER A N 1
ATOM 1341 C CA . SER A 1 172 ? -6.290 10.920 17.806 1.00 92.94 172 SER A CA 1
ATOM 1342 C C . SER A 1 172 ? -5.736 9.716 18.565 1.00 92.94 172 SER A C 1
ATOM 1344 O O . SER A 1 172 ? -4.993 8.904 18.007 1.00 92.94 172 SER A O 1
ATOM 1346 N N . ASP A 1 173 ? -6.161 9.564 19.817 1.00 93.00 173 ASP A N 1
ATOM 1347 C CA . ASP A 1 173 ? -5.913 8.331 20.554 1.00 93.00 173 ASP A CA 1
ATOM 1348 C C . ASP A 1 173 ? -6.460 7.136 19.761 1.00 93.00 173 ASP A C 1
ATOM 1350 O O . ASP A 1 173 ? -7.556 7.184 19.189 1.00 93.00 173 ASP A O 1
ATOM 1354 N N . ILE A 1 174 ? -5.665 6.072 19.704 1.00 93.06 174 ILE A N 1
ATOM 1355 C CA . ILE A 1 174 ? -6.043 4.834 19.031 1.00 93.06 174 ILE A CA 1
ATOM 1356 C C . ILE A 1 174 ? -7.026 4.104 19.930 1.00 93.06 174 ILE A C 1
ATOM 1358 O O . ILE A 1 174 ? -6.802 3.992 21.132 1.00 93.06 174 ILE A O 1
ATOM 1362 N N . ILE A 1 175 ? -8.095 3.597 19.328 1.00 94.81 175 ILE A N 1
ATOM 1363 C CA . ILE A 1 175 ? -9.066 2.744 19.996 1.00 94.81 175 ILE A CA 1
ATOM 1364 C C . ILE A 1 175 ? -9.394 1.558 19.100 1.00 94.81 175 ILE A C 1
ATOM 1366 O O . ILE A 1 175 ? -9.604 1.711 17.895 1.00 94.81 175 ILE A O 1
ATOM 1370 N N . GLY A 1 176 ? -9.419 0.370 19.688 1.00 93.62 176 GLY A N 1
ATOM 1371 C CA . GLY A 1 176 ? -9.663 -0.865 18.960 1.00 93.62 176 GLY A CA 1
ATOM 1372 C C . GLY A 1 176 ? -10.130 -1.993 19.865 1.00 93.62 176 GLY A C 1
ATOM 1373 O O . GLY A 1 176 ? -10.186 -1.873 21.088 1.00 93.62 176 GLY A O 1
ATOM 1374 N N . ALA A 1 177 ? -10.502 -3.110 19.246 1.00 94.38 177 ALA A N 1
ATOM 1375 C CA . ALA A 1 177 ? -10.885 -4.311 19.965 1.00 94.38 177 ALA A CA 1
ATOM 1376 C C . ALA A 1 177 ? -10.615 -5.571 19.145 1.00 94.38 177 ALA A C 1
ATOM 1378 O O . ALA A 1 177 ? -10.802 -5.581 17.931 1.00 94.38 177 ALA A O 1
ATOM 1379 N N . SER A 1 178 ? -10.249 -6.655 19.827 1.00 93.38 178 SER A N 1
ATOM 1380 C CA . SER A 1 178 ? -10.387 -8.008 19.298 1.00 93.38 178 SER A CA 1
ATOM 1381 C C . SER A 1 178 ? -11.809 -8.501 19.563 1.00 93.38 178 SER A C 1
ATOM 1383 O O . SER A 1 178 ? -12.286 -8.482 20.703 1.00 93.38 178 SER A O 1
ATOM 1385 N N . HIS A 1 179 ? -12.502 -8.918 18.506 1.00 92.81 179 HIS A N 1
ATOM 1386 C CA . HIS A 1 179 ? -13.925 -9.241 18.557 1.00 92.81 179 HIS A CA 1
ATOM 1387 C C . HIS A 1 179 ? -14.284 -10.447 17.683 1.00 92.81 179 HIS A C 1
ATOM 1389 O O . HIS A 1 179 ? -13.496 -10.881 16.843 1.00 92.81 179 HIS A O 1
ATOM 1395 N N . SER A 1 180 ? -15.477 -10.998 17.894 1.00 90.94 180 SER A N 1
ATOM 1396 C CA . SER A 1 180 ? -16.049 -12.069 17.077 1.00 90.94 180 SER A CA 1
ATOM 1397 C C . SER A 1 180 ? -16.555 -11.571 15.716 1.00 90.94 180 SER A C 1
ATOM 1399 O O . SER A 1 180 ? -16.749 -10.372 15.495 1.00 90.94 180 SER A O 1
ATOM 1401 N N . ALA A 1 181 ? -16.779 -12.499 14.781 1.00 89.19 181 ALA A N 1
ATOM 1402 C CA . ALA A 1 181 ? -17.171 -12.190 13.403 1.00 89.19 181 ALA A CA 1
ATOM 1403 C C . ALA A 1 181 ? -18.549 -11.510 13.269 1.00 89.19 181 ALA A C 1
ATOM 1405 O O . ALA A 1 181 ? -18.810 -10.890 12.242 1.00 89.19 181 ALA A O 1
ATOM 1406 N N . ASP A 1 182 ? -19.403 -11.575 14.291 1.00 88.62 182 ASP A N 1
ATOM 1407 C CA . ASP A 1 182 ? -20.745 -10.976 14.353 1.00 88.62 182 ASP A CA 1
ATOM 1408 C C . ASP A 1 182 ? -20.762 -9.531 14.892 1.00 88.62 182 ASP A C 1
ATOM 1410 O O . ASP A 1 182 ? -21.825 -8.914 14.993 1.00 88.62 182 ASP A O 1
ATOM 1414 N N . PHE A 1 183 ? -19.600 -8.977 15.246 1.00 91.12 183 PHE A N 1
ATOM 1415 C CA . PHE A 1 183 ? -19.453 -7.580 15.643 1.00 91.12 183 PHE A CA 1
ATOM 1416 C C . PHE A 1 183 ? -18.688 -6.782 14.583 1.00 91.12 183 PHE A C 1
ATOM 1418 O O . PHE A 1 183 ? -17.715 -7.258 13.994 1.00 91.12 183 PHE A O 1
ATOM 1425 N N . ARG A 1 184 ? -19.125 -5.546 14.340 1.00 90.81 184 ARG A N 1
ATOM 1426 C CA . ARG A 1 184 ? -18.453 -4.582 13.464 1.00 90.81 184 ARG A CA 1
ATOM 1427 C C . ARG A 1 184 ? -18.340 -3.264 14.209 1.00 90.81 184 ARG A C 1
ATOM 1429 O O . ARG A 1 184 ? -19.351 -2.692 14.605 1.00 90.81 184 ARG A O 1
ATOM 1436 N N . MET A 1 185 ? -17.110 -2.794 14.402 1.00 92.25 185 MET A N 1
ATOM 1437 C CA . MET A 1 185 ? -16.865 -1.466 14.968 1.00 92.25 185 MET A CA 1
ATOM 1438 C C . MET A 1 185 ? -17.154 -0.372 13.931 1.00 92.25 185 MET A C 1
ATOM 1440 O O . MET A 1 185 ? -17.771 0.639 14.250 1.00 92.25 185 MET A O 1
ATOM 1444 N N . TRP A 1 186 ? -16.714 -0.597 12.693 1.00 93.25 186 TRP A N 1
ATOM 1445 C CA . TRP A 1 186 ? -16.979 0.208 11.504 1.00 93.25 186 TRP A CA 1
ATOM 1446 C C . TRP A 1 186 ? -16.772 -0.673 10.259 1.00 93.25 186 TRP A C 1
ATOM 1448 O O . TRP A 1 186 ? -16.144 -1.730 10.352 1.00 93.25 186 TRP A O 1
ATOM 1458 N N . GLU A 1 187 ? -17.310 -0.261 9.112 1.00 89.94 187 GLU A N 1
ATOM 1459 C CA . GLU A 1 187 ? -17.135 -0.948 7.826 1.00 89.94 187 GLU A CA 1
ATOM 1460 C C . GLU A 1 187 ? -17.249 0.044 6.662 1.00 89.94 187 GLU A C 1
ATOM 1462 O O . GLU A 1 187 ? -17.896 1.091 6.785 1.00 89.94 187 GLU A O 1
ATOM 1467 N N . TYR A 1 188 ? -16.627 -0.273 5.525 1.00 86.94 188 TYR A N 1
ATOM 1468 C CA . TYR A 1 188 ? -16.734 0.556 4.327 1.00 86.94 188 TYR A CA 1
ATOM 1469 C C . TYR A 1 188 ? -18.176 0.609 3.812 1.00 86.94 188 TYR A C 1
ATOM 1471 O O . TYR A 1 188 ? -18.864 -0.403 3.721 1.00 86.94 188 TYR A O 1
ATOM 1479 N N . GLY A 1 189 ? -18.648 1.813 3.480 1.00 88.44 189 GLY A N 1
ATOM 1480 C CA . GLY A 1 189 ? -20.032 2.041 3.045 1.00 88.44 189 GLY A CA 1
ATOM 1481 C C . GLY A 1 189 ? -21.082 1.955 4.162 1.00 88.44 189 GLY A C 1
ATOM 1482 O O . GLY A 1 189 ? -22.241 2.297 3.921 1.00 88.44 189 GLY A O 1
ATOM 1483 N N . GLY A 1 190 ? -20.693 1.553 5.375 1.00 90.44 190 GLY A N 1
ATOM 1484 C CA . GLY A 1 190 ? -21.556 1.521 6.549 1.00 90.44 190 GLY A CA 1
ATOM 1485 C C . GLY A 1 190 ? -21.786 2.901 7.171 1.00 90.44 190 GLY A C 1
ATOM 1486 O O . GLY A 1 190 ? -21.089 3.879 6.890 1.00 90.44 190 GLY A O 1
ATOM 1487 N N . TYR A 1 191 ? -22.775 2.981 8.062 1.00 95.00 191 TYR A N 1
ATOM 1488 C CA . TYR A 1 191 ? -23.016 4.180 8.865 1.00 95.00 191 TYR A CA 1
ATOM 1489 C C . TYR A 1 191 ? -22.105 4.205 10.095 1.00 95.00 191 TYR A C 1
ATOM 1491 O O . TYR A 1 191 ? -21.999 3.217 10.819 1.00 95.00 191 TYR A O 1
ATOM 1499 N N . ALA A 1 192 ? -21.502 5.362 10.375 1.00 95.94 192 ALA A N 1
ATOM 1500 C CA . ALA A 1 192 ? -20.746 5.566 11.605 1.00 95.94 192 ALA A CA 1
ATOM 1501 C C . ALA A 1 192 ? -21.679 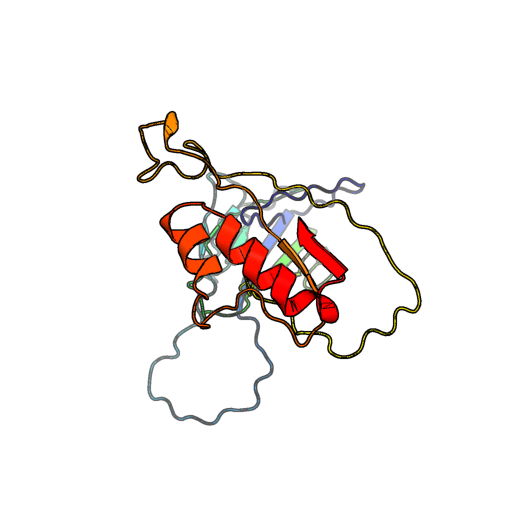5.554 12.828 1.00 95.94 192 ALA A C 1
ATOM 1503 O O . ALA A 1 192 ? -22.697 6.255 12.849 1.00 95.94 192 ALA A O 1
ATOM 1504 N N . SER A 1 193 ? -21.309 4.796 13.866 1.00 96.31 193 SER A N 1
ATOM 1505 C CA . SER A 1 193 ? -21.944 4.909 15.181 1.00 96.31 193 SER A CA 1
ATOM 1506 C C . SER A 1 193 ? -21.676 6.287 15.794 1.00 96.31 193 SER A C 1
ATOM 1508 O O . SER A 1 193 ? -20.815 7.043 15.337 1.00 96.31 193 SER A O 1
ATOM 1510 N N . GLU A 1 194 ? -22.376 6.613 16.879 1.00 97.12 194 GLU A N 1
ATOM 1511 C CA . GLU A 1 194 ? -22.118 7.858 17.604 1.00 97.12 194 GLU A CA 1
ATOM 1512 C C . GLU A 1 194 ? -20.685 7.912 18.160 1.00 97.12 194 GLU A C 1
ATOM 1514 O O . GLU A 1 194 ? -20.045 8.962 18.115 1.00 97.12 194 GLU A O 1
ATOM 1519 N N . GLY A 1 195 ? -20.162 6.785 18.652 1.00 96.69 195 GLY A N 1
ATOM 1520 C CA . GLY A 1 195 ? -18.774 6.656 19.082 1.00 96.69 195 GLY A CA 1
ATOM 1521 C C . GLY A 1 195 ? -17.779 6.881 17.949 1.00 96.69 195 GLY A C 1
ATOM 1522 O O . GLY A 1 195 ? -16.876 7.704 18.097 1.00 96.69 195 GLY A O 1
ATOM 1523 N N . VAL A 1 196 ? -17.967 6.211 16.809 1.00 96.56 196 VAL A N 1
ATOM 1524 C CA . VAL A 1 196 ? -17.100 6.375 15.628 1.00 96.56 196 VAL A CA 1
ATOM 1525 C C . VAL A 1 196 ? -17.141 7.816 15.116 1.00 96.56 196 VAL A C 1
ATOM 1527 O O . VAL A 1 196 ? -16.096 8.389 14.812 1.00 96.56 196 VAL A O 1
ATOM 1530 N N . ARG A 1 197 ? -18.323 8.445 15.100 1.00 97.25 197 ARG A N 1
ATOM 1531 C CA . ARG A 1 197 ? -18.479 9.855 14.724 1.00 97.25 197 ARG A CA 1
ATOM 1532 C C . ARG A 1 197 ? -17.662 10.785 15.621 1.00 97.25 197 ARG A C 1
ATOM 1534 O O . ARG A 1 197 ? -16.974 11.660 15.111 1.00 97.25 197 ARG A O 1
ATOM 1541 N N . GLN A 1 198 ? -17.691 10.589 16.940 1.00 97.19 198 GLN A N 1
ATOM 1542 C CA . GLN A 1 198 ? -16.914 11.423 17.868 1.00 97.19 198 GLN A CA 1
ATOM 1543 C C . GLN A 1 198 ? -15.400 11.242 17.712 1.00 97.19 198 GLN A C 1
ATOM 1545 O O . GLN A 1 198 ? -14.658 12.215 17.855 1.00 97.19 198 GLN A O 1
ATOM 1550 N N . VAL A 1 199 ? -14.933 10.037 17.375 1.00 96.25 199 VAL A N 1
ATOM 1551 C CA . VAL A 1 199 ? -13.519 9.808 17.040 1.00 96.25 199 VAL A CA 1
ATOM 1552 C C . VAL A 1 199 ? -13.154 10.546 15.750 1.00 96.25 199 VAL A C 1
ATOM 1554 O O . VAL A 1 199 ? -12.165 11.271 15.732 1.00 96.25 199 VAL A O 1
ATOM 1557 N N . ALA A 1 200 ? -13.976 10.434 14.706 1.00 95.94 200 ALA A N 1
ATOM 1558 C CA . ALA A 1 200 ? -13.709 11.056 13.410 1.00 95.94 200 ALA A CA 1
ATOM 1559 C C . ALA A 1 200 ? -13.763 12.595 13.443 1.00 95.94 200 ALA A C 1
ATOM 1561 O O . ALA A 1 200 ? -12.939 13.256 12.817 1.00 95.94 200 ALA A O 1
ATOM 1562 N N . GLU A 1 201 ? -14.729 13.173 14.161 1.00 96.00 201 GLU A N 1
ATOM 1563 C CA . GLU A 1 201 ? -14.948 14.624 14.181 1.00 96.00 201 GLU A CA 1
ATOM 1564 C C . GLU A 1 201 ? -14.113 15.342 15.248 1.00 96.00 201 GLU A C 1
ATOM 1566 O O . GLU A 1 201 ? -13.698 16.482 15.041 1.00 96.00 201 GLU A O 1
ATOM 1571 N N . LEU A 1 202 ? -13.893 14.704 16.404 1.00 94.62 202 LEU A N 1
ATOM 1572 C CA . LEU A 1 202 ? -13.325 15.353 17.593 1.00 94.62 202 LEU A CA 1
ATOM 1573 C C . LEU A 1 202 ? -12.082 14.647 18.146 1.00 94.62 202 LEU A C 1
ATOM 1575 O O . LEU A 1 202 ? -11.444 15.184 19.050 1.00 94.62 202 LEU A O 1
ATOM 1579 N N . GLY A 1 203 ? -11.753 13.444 17.668 1.00 94.75 203 GLY A N 1
ATOM 1580 C CA . GLY A 1 203 ? -10.673 12.627 18.224 1.00 94.75 203 GLY A CA 1
ATOM 1581 C C . GLY A 1 203 ? -10.959 12.081 19.628 1.00 94.75 203 GLY A C 1
ATOM 1582 O O . GLY A 1 203 ? -10.024 11.715 20.334 1.00 94.75 203 GLY A O 1
ATOM 1583 N N . VAL A 1 204 ? -12.226 12.043 20.065 1.00 95.69 204 VAL A N 1
ATOM 1584 C CA . VAL A 1 204 ? -12.609 11.619 21.425 1.00 95.69 204 VAL A CA 1
ATOM 1585 C C . VAL A 1 204 ? -13.090 10.167 21.430 1.00 95.69 204 VAL A C 1
ATOM 1587 O O . VAL A 1 204 ? -14.097 9.834 20.812 1.00 95.69 204 VAL A O 1
ATOM 1590 N N . THR A 1 205 ? -12.426 9.311 22.209 1.00 96.19 205 THR A N 1
ATOM 1591 C CA . THR A 1 205 ? -12.649 7.849 22.219 1.00 96.19 205 THR A CA 1
ATOM 1592 C C . THR A 1 205 ? -13.672 7.362 23.251 1.00 96.19 205 THR A C 1
ATOM 1594 O O . THR A 1 205 ? -14.227 6.273 23.120 1.00 96.19 205 THR A O 1
ATOM 1597 N N . LYS A 1 206 ? -13.995 8.175 24.266 1.00 95.81 206 LYS A N 1
ATOM 1598 C CA . LYS A 1 206 ? -14.808 7.782 25.438 1.00 95.81 206 LYS A CA 1
ATOM 1599 C C . LYS A 1 206 ? -16.173 7.170 25.095 1.00 95.81 206 LYS A C 1
ATOM 1601 O O . LYS A 1 206 ? -16.658 6.269 25.787 1.00 95.81 206 LYS A O 1
ATOM 1606 N N . LYS A 1 207 ? -16.835 7.693 24.059 1.00 96.75 207 LYS A N 1
ATOM 1607 C CA . LYS A 1 207 ? -18.142 7.189 23.626 1.00 96.75 207 LYS A CA 1
ATOM 1608 C C . LYS A 1 207 ? -18.008 5.824 22.956 1.00 96.75 207 LYS A C 1
ATOM 1610 O O . LYS A 1 207 ? -18.760 4.924 23.319 1.00 96.75 207 LYS A O 1
ATOM 1615 N N . LEU A 1 208 ? -17.025 5.662 22.070 1.00 96.19 208 LEU A N 1
ATOM 1616 C CA . LEU A 1 208 ? -16.742 4.386 21.421 1.00 96.19 208 LEU A CA 1
ATOM 1617 C C . LEU A 1 208 ? -16.305 3.328 22.443 1.00 96.19 208 LEU A C 1
ATOM 1619 O O . LEU A 1 208 ? -16.818 2.219 22.419 1.00 96.19 208 LEU A O 1
ATOM 1623 N N . GLU A 1 209 ? -15.494 3.685 23.441 1.00 95.75 209 GLU A N 1
ATOM 1624 C CA . GLU A 1 209 ? -15.142 2.775 24.545 1.00 95.75 209 GLU A CA 1
ATOM 1625 C C . GLU A 1 209 ? -16.391 2.260 25.288 1.00 95.75 209 GLU A C 1
ATOM 1627 O O . GLU A 1 209 ? -16.477 1.092 25.667 1.00 95.75 209 GLU A O 1
ATOM 1632 N N . SER A 1 210 ? -17.392 3.124 25.482 1.00 95.69 210 SER A N 1
ATOM 1633 C CA . SER A 1 210 ? -18.656 2.739 26.120 1.00 95.69 210 SER A CA 1
ATOM 1634 C C . SER A 1 210 ? -19.488 1.796 25.242 1.00 95.69 210 SER A C 1
ATOM 1636 O O . SER A 1 210 ? -20.145 0.904 25.775 1.00 95.69 210 SER A O 1
ATOM 1638 N N . GLU A 1 211 ? -19.455 1.977 23.919 1.00 95.56 211 GLU A N 1
ATOM 1639 C CA . GLU A 1 211 ? -20.102 1.084 22.945 1.00 95.56 211 GLU A CA 1
ATOM 1640 C C . GLU A 1 211 ? -19.429 -0.294 22.933 1.00 95.56 211 GLU A C 1
ATOM 1642 O O . GLU A 1 211 ? -20.115 -1.309 23.023 1.00 95.56 211 GLU A O 1
ATOM 1647 N N . LEU A 1 212 ? -18.094 -0.337 22.959 1.00 95.19 212 LEU A N 1
ATOM 1648 C CA . LEU A 1 212 ? -17.339 -1.589 23.066 1.00 95.19 212 LEU A CA 1
ATOM 1649 C C . LEU A 1 212 ? -17.658 -2.327 24.374 1.00 95.19 212 LEU A C 1
ATOM 1651 O O . LEU A 1 212 ? -17.940 -3.522 24.370 1.00 95.19 212 LEU A O 1
ATOM 1655 N N . LYS A 1 213 ? -17.706 -1.620 25.509 1.00 93.69 213 LYS A N 1
ATOM 1656 C CA . LYS A 1 213 ? -18.087 -2.231 26.797 1.00 93.69 213 LYS A CA 1
ATOM 1657 C C . LYS A 1 213 ? -19.507 -2.799 26.793 1.00 93.69 213 LYS A C 1
ATOM 1659 O O . LYS A 1 213 ? -19.749 -3.808 27.455 1.00 93.69 213 LYS A O 1
ATOM 1664 N N . ALA A 1 214 ? -20.439 -2.170 26.078 1.00 94.81 214 ALA A N 1
ATOM 1665 C CA . ALA A 1 214 ? -21.806 -2.672 25.961 1.00 94.81 214 ALA A CA 1
ATOM 1666 C C . ALA A 1 214 ? -21.863 -4.017 25.210 1.00 94.81 214 ALA A C 1
ATOM 1668 O O . ALA A 1 214 ? -22.655 -4.878 25.581 1.00 94.81 214 ALA A O 1
ATOM 1669 N N . GLU A 1 215 ? -20.960 -4.236 24.251 1.00 94.31 215 GLU A N 1
ATOM 1670 C CA . GLU A 1 215 ? -20.819 -5.476 23.470 1.00 94.31 215 GLU A CA 1
ATOM 1671 C C . GLU A 1 215 ? -19.762 -6.433 24.061 1.00 94.31 215 GLU A C 1
ATOM 1673 O O . GLU A 1 215 ? -19.141 -7.226 23.354 1.00 94.31 215 GLU A O 1
ATOM 1678 N N . SER A 1 216 ? -19.546 -6.387 25.382 1.00 90.75 216 SER A N 1
ATOM 1679 C CA . SER A 1 216 ? -18.514 -7.181 26.078 1.00 90.75 216 SER A CA 1
ATOM 1680 C C . SER A 1 216 ? -18.581 -8.695 25.841 1.00 90.75 216 SER A C 1
ATOM 1682 O O . SER A 1 216 ? -17.565 -9.370 25.937 1.00 90.75 216 SER A O 1
ATOM 1684 N N . ASN A 1 217 ? -19.748 -9.247 25.504 1.00 93.75 217 ASN A N 1
ATOM 1685 C CA . ASN A 1 217 ? -19.909 -10.664 25.168 1.00 93.75 217 ASN A CA 1
ATOM 1686 C C . ASN A 1 217 ? -19.300 -11.044 23.807 1.00 93.75 217 ASN A C 1
ATOM 1688 O O . ASN A 1 217 ? -19.063 -12.226 23.570 1.00 93.75 217 ASN A O 1
ATOM 1692 N N . LYS A 1 218 ? -19.061 -10.063 22.931 1.00 92.69 218 LYS A N 1
ATOM 1693 C CA . LYS A 1 218 ? -18.452 -10.229 21.602 1.00 92.69 218 LYS A CA 1
ATOM 1694 C C . LYS A 1 218 ? -17.009 -9.734 21.546 1.00 92.69 218 LYS A C 1
ATOM 1696 O O . LYS A 1 218 ? -16.332 -9.922 20.539 1.00 92.69 218 LYS A O 1
ATOM 1701 N N . ILE A 1 219 ? -16.532 -9.091 22.612 1.00 93.81 219 ILE A N 1
ATOM 1702 C CA . ILE A 1 219 ? -15.205 -8.482 22.685 1.00 93.81 219 ILE A CA 1
ATOM 1703 C C . ILE A 1 219 ? -14.328 -9.253 23.655 1.00 93.81 219 ILE A C 1
ATOM 1705 O O . ILE A 1 219 ? -14.684 -9.496 24.805 1.00 93.81 219 ILE A O 1
ATOM 1709 N N . ARG A 1 220 ? -13.128 -9.588 23.194 1.00 90.19 220 ARG A N 1
ATOM 1710 C CA . ARG A 1 220 ? -12.136 -10.305 23.987 1.00 90.19 220 ARG A CA 1
ATOM 1711 C C . ARG A 1 220 ? -11.147 -9.364 24.665 1.00 90.19 220 ARG A C 1
ATOM 1713 O O . ARG A 1 220 ? -10.757 -9.580 25.811 1.00 90.19 220 ARG A O 1
ATOM 1720 N N . SER A 1 221 ? -10.700 -8.333 23.964 1.00 87.94 221 SER A N 1
ATOM 1721 C CA . SER A 1 221 ? -9.830 -7.287 24.506 1.00 87.94 221 SER A CA 1
ATOM 1722 C C . SER A 1 221 ? -10.112 -5.991 23.765 1.00 87.94 221 SER A C 1
ATOM 1724 O O . SER A 1 221 ? -10.338 -6.024 22.562 1.00 87.94 221 SER A O 1
ATOM 1726 N N . TYR A 1 222 ? -10.094 -4.866 24.467 1.00 85.06 222 TYR A N 1
ATOM 1727 C CA . TYR A 1 222 ? -10.152 -3.536 23.868 1.00 85.06 222 TYR A CA 1
ATOM 1728 C C . TYR A 1 222 ? -8.980 -2.709 24.393 1.00 85.06 222 TYR A C 1
ATOM 1730 O O . TYR A 1 222 ? -8.490 -2.968 25.497 1.00 85.06 222 TYR A O 1
ATOM 1738 N N . TYR A 1 223 ? -8.509 -1.772 23.581 1.00 84.31 223 TYR A N 1
ATOM 1739 C CA . TYR A 1 223 ? -7.358 -0.913 23.849 1.00 84.31 223 TYR A CA 1
ATOM 1740 C C . TYR A 1 223 ? -7.616 0.492 23.326 1.00 84.31 223 TYR A C 1
ATOM 1742 O O . TYR A 1 223 ? -8.450 0.620 22.397 1.00 84.31 223 TYR A O 1
#

Sequence (223 aa):
VVLQGDQRISKSATSVHKFVEFLLVVEPLQETRQEANTGATGPPVLPDVGTFQLYSDSLVKLSDECPNAVTHTSSVSKVEISVMWHSPAPGSGCVVFKATVVERKDMWYMDEGGLTKVICEEESESNDEQPDIIEECCACDEAKYEVTFEGLWSKYTHPKDFPANFWLTHFSDIIGASHSADFRMWEYGGYASEGVRQVAELGVTKKLESELKAESNKIRSYY

Organism: NCBI:txid1979941

Secondary structure (DSSP, 8-state):
-EE-SS-------S----BSEEEEEEEE-------------S---PPP--EEE--S-TTEEE-SS-TTEEEESS---BS--EEEEEPPPTTS--EEEEEEEEEETTEEE-SSGGGEEEE-------TTSPPPP-SS----S-------------TTTS-TT--S-TTT--PPPP--EEE-TT--S--TTSPPPHHHHHHHHH---HHHHHHHHHTTTTEEEE-

Radius of gyration: 27.93 Å; chains: 1; bounding box: 53×49×67 Å